Protein AF-A0A8S3YGT2-F1 (afdb_monomer_lite)

Sequence (304 aa):
MVIYVLPAIILPGLVLNLVSCLVFTSKELKNFSSSIYIFALLVSDTGVLIGLLFVWLEAIGYQVNHLNGVCQVWYVVCITVENYITICHPISFMVMCTKRRAVIVVTCILLLSLLLYIITPIATGVASPRSDKEVGKCWVRSEWMSVMHMMTYLDSLVTLLVPLIAVTGMLITIVLSIIHRSRWKKRLSSLPVLETAEMTPITDSKRTGAHASAQFRVAKMLFALSVSYVIMNSPSQVSRLYYLIRPRNPGDSEMTHSEGLIQLVLLYISYAHHASKFWIFVIVSKNFLKNLKQTVAELTKCRC

Radius of gyration: 24.02 Å; chains: 1; bounding box: 64×39×91 Å

Foldseek 3Di:
DLQPLLCVQLVLLLVLLVLLLVLCPDPVNVQDLLSLLVNLLSVLLNLQSVLSVCVNCVVVPNNQCLDWPNVLVSVLSNQLSLQLNLPSLQVSPVQPDHNVVSVVSSVVSSVVSSVVCVCRSVQWDFADDPDPPDRTHIDGHPVCVVVVLVVLLVSLVSSQVRLVCRLVVLVVVVVVVVVVVVVVVVVVVPDPDDDDDDDDDPPVVVVVVVVVVVVVLSSQLSNLLSVLCVVQPNVLSVLVSCVSPPDDDPPPDDQDPVSVVVNVVSVSSNSSSSSCSSVSCVVRPPSSVVSSVVVVVVVVVVVD

InterPro domains:
  IPR000276 G protein-coupled receptor, rhodopsin-like [PF00001] (18-270)
  IPR017452 GPCR, rhodopsin-like, 7TM [PS50262] (73-281)

pLDDT: mean 74.73, std 12.99, range [34.5, 94.81]

Organism: NCBI:txid100452

Secondary structure (DSSP, 8-state):
-HHHHHHHHHHHHHHHHHHHHHHHHSTTTTTSHHHHHHHHHHHHHHHHHHHHHHHHHHHTT--GGGSTTHHHHHHHHHHHHHHHHHHHHHHHHHSTT-HHHHHHHHHHHHHHHHHHTTTHHHHEEEEPPSSTTSPPEEEE-GGGHHHHHHHHHHHHHHHHHHHHHHHHHHHHHHHHHHHHHHHHHHHHTTS----------THHHHHHHHHHHHHHHHHHHHHHHHHHHHHHTHHHHHHHHHHHHS---TT--SS-HHHHHHHHHHHHHHHHHHH-HHHHHHHH-HHHHHHHHHHHHHHHHTT-

Structure (mmCIF, N/CA/C/O backbone):
data_AF-A0A8S3YGT2-F1
#
_entry.id   AF-A0A8S3YGT2-F1
#
loop_
_atom_site.group_PDB
_atom_site.id
_atom_site.type_symbol
_atom_site.label_atom_id
_atom_site.label_alt_id
_atom_site.label_comp_id
_atom_site.label_asym_id
_atom_site.label_entity_id
_atom_site.label_seq_id
_atom_site.pdbx_PDB_ins_code
_atom_site.Cartn_x
_atom_site.Cartn_y
_atom_site.Cartn_z
_atom_site.occupancy
_atom_site.B_iso_or_equiv
_atom_site.auth_seq_id
_atom_site.auth_comp_id
_atom_site.auth_asym_id
_atom_site.auth_atom_id
_atom_site.pdbx_PDB_model_num
ATOM 1 N N . MET A 1 1 ? 11.161 -16.907 -11.853 1.00 70.56 1 MET A N 1
ATOM 2 C CA . MET A 1 1 ? 10.455 -16.472 -10.622 1.00 70.56 1 MET A CA 1
ATOM 3 C C . MET A 1 1 ? 9.146 -15.751 -10.920 1.00 70.56 1 MET A C 1
ATOM 5 O O . MET A 1 1 ? 8.129 -16.205 -10.417 1.00 70.56 1 MET A O 1
ATOM 9 N N . VAL A 1 2 ? 9.144 -14.712 -11.767 1.00 80.19 2 VAL A N 1
ATOM 10 C CA . VAL A 1 2 ? 7.956 -13.880 -12.076 1.00 80.19 2 VAL A CA 1
ATOM 11 C C . VAL A 1 2 ? 6.725 -14.703 -12.478 1.00 80.19 2 VAL A C 1
ATOM 13 O O . VAL A 1 2 ? 5.658 -14.507 -11.917 1.00 80.19 2 VAL A O 1
ATOM 16 N N . ILE A 1 3 ? 6.880 -15.688 -13.367 1.00 84.81 3 ILE A N 1
ATOM 17 C CA . ILE A 1 3 ? 5.755 -16.483 -13.895 1.00 84.81 3 ILE A CA 1
ATOM 18 C C . ILE A 1 3 ? 5.008 -17.272 -12.804 1.00 84.81 3 ILE A C 1
ATOM 20 O O . ILE A 1 3 ? 3.793 -17.406 -12.895 1.00 84.81 3 ILE A O 1
ATOM 24 N N . TYR A 1 4 ? 5.703 -17.756 -11.767 1.00 88.31 4 TYR A N 1
ATOM 25 C CA . TYR A 1 4 ? 5.124 -18.640 -10.742 1.00 88.31 4 TYR A CA 1
ATOM 26 C C . TYR A 1 4 ? 4.847 -17.933 -9.411 1.00 88.31 4 TYR A C 1
ATOM 28 O O . TYR A 1 4 ? 3.804 -18.147 -8.800 1.00 88.31 4 TYR A O 1
ATOM 36 N N . VAL A 1 5 ? 5.765 -17.077 -8.956 1.00 88.81 5 VAL A N 1
ATOM 37 C CA . VAL A 1 5 ? 5.669 -16.412 -7.646 1.00 88.81 5 VAL A CA 1
ATOM 38 C C . VAL A 1 5 ? 4.668 -15.260 -7.687 1.00 88.81 5 VAL A C 1
ATOM 40 O O . VAL A 1 5 ? 3.880 -15.088 -6.763 1.00 88.81 5 VAL A O 1
ATOM 43 N N . LEU A 1 6 ? 4.667 -14.484 -8.772 1.00 88.50 6 LEU A N 1
ATOM 44 C CA . LEU A 1 6 ? 3.822 -13.302 -8.898 1.00 88.50 6 LEU A CA 1
ATOM 45 C C . LEU A 1 6 ? 2.309 -13.625 -8.883 1.00 88.50 6 LEU A C 1
ATOM 47 O O . LEU A 1 6 ? 1.605 -13.020 -8.075 1.00 88.50 6 LEU A O 1
ATOM 51 N N . PRO A 1 7 ? 1.773 -14.604 -9.646 1.00 91.75 7 PRO A N 1
ATOM 52 C CA . PRO A 1 7 ? 0.342 -14.918 -9.595 1.00 91.75 7 PRO A CA 1
ATOM 53 C C . PRO A 1 7 ? -0.066 -15.566 -8.267 1.00 91.75 7 PRO A C 1
ATOM 55 O O . PRO A 1 7 ? -1.186 -15.352 -7.805 1.00 91.75 7 PRO A O 1
ATOM 58 N N . ALA A 1 8 ? 0.844 -16.297 -7.613 1.00 92.81 8 ALA A N 1
ATOM 59 C CA . ALA A 1 8 ? 0.612 -16.851 -6.280 1.00 92.81 8 ALA A CA 1
ATOM 60 C C . ALA A 1 8 ? 0.432 -15.759 -5.208 1.00 92.81 8 ALA A C 1
ATOM 62 O O . ALA A 1 8 ? -0.234 -15.998 -4.206 1.00 92.81 8 ALA A O 1
ATOM 63 N N . ILE A 1 9 ? 0.982 -14.559 -5.424 1.00 93.06 9 ILE A N 1
ATOM 64 C CA . ILE A 1 9 ? 0.749 -13.382 -4.575 1.00 93.06 9 ILE A CA 1
ATOM 65 C C . ILE A 1 9 ? -0.514 -12.635 -5.028 1.00 93.06 9 ILE A C 1
ATOM 67 O O . ILE A 1 9 ? -1.370 -12.310 -4.203 1.00 93.06 9 ILE A O 1
ATOM 71 N N . ILE A 1 10 ? -0.650 -12.381 -6.335 1.00 93.19 10 ILE A N 1
ATOM 72 C CA . ILE A 1 10 ? -1.720 -11.544 -6.895 1.00 93.19 10 ILE A CA 1
ATOM 73 C C . ILE A 1 10 ? -3.097 -12.167 -6.693 1.00 93.19 10 ILE A C 1
ATOM 75 O O . ILE A 1 10 ? -3.991 -11.493 -6.187 1.00 93.19 10 ILE A O 1
ATOM 79 N N . LEU A 1 11 ? -3.293 -13.429 -7.089 1.00 93.12 11 LEU A N 1
ATOM 80 C CA . LEU A 1 11 ? -4.631 -14.025 -7.121 1.00 93.12 11 LEU A CA 1
ATOM 81 C C . LEU A 1 11 ? -5.245 -14.115 -5.715 1.00 93.12 11 LEU A C 1
ATOM 83 O O . LEU A 1 11 ? -6.359 -13.615 -5.532 1.00 93.12 11 LEU A O 1
ATOM 87 N N . PRO A 1 12 ? -4.544 -14.648 -4.689 1.00 94.81 12 PRO A N 1
ATOM 88 C CA . PRO A 1 12 ? -5.063 -14.613 -3.327 1.00 94.81 12 PRO A CA 1
ATOM 89 C C . PRO A 1 12 ? -5.178 -13.183 -2.801 1.00 94.81 12 PRO A C 1
ATOM 91 O O . PRO A 1 12 ? -6.167 -12.863 -2.149 1.00 94.81 12 PRO A O 1
ATOM 94 N N . GLY A 1 13 ? -4.211 -12.310 -3.106 1.00 93.62 13 GLY A N 1
ATOM 95 C CA . GLY A 1 13 ? -4.221 -10.917 -2.664 1.00 93.62 13 GLY A CA 1
ATOM 96 C C . GLY A 1 13 ? -5.466 -10.156 -3.124 1.00 93.62 13 GLY A C 1
ATOM 97 O O . GLY A 1 13 ? -6.134 -9.531 -2.303 1.00 93.62 13 GLY A O 1
ATOM 98 N N . LEU A 1 14 ? -5.829 -1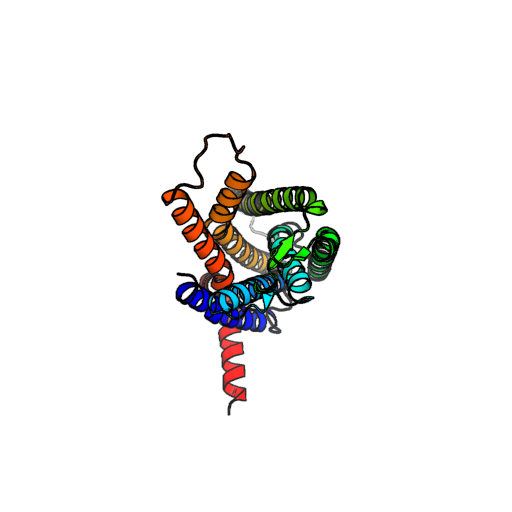0.259 -4.407 1.00 93.25 14 LEU A N 1
ATOM 99 C CA . LEU A 1 14 ? -7.021 -9.614 -4.965 1.00 93.25 14 LEU A CA 1
ATOM 100 C C . LEU A 1 14 ? -8.292 -10.126 -4.287 1.00 93.25 14 LEU A C 1
ATOM 102 O O . LEU A 1 14 ? -9.109 -9.331 -3.824 1.00 93.25 14 LEU A O 1
ATOM 106 N N . VAL A 1 15 ? -8.440 -11.448 -4.164 1.00 94.50 15 VAL A N 1
ATOM 107 C CA . VAL A 1 15 ? -9.613 -12.059 -3.523 1.00 94.50 15 VAL A CA 1
ATOM 108 C C . VAL A 1 15 ? -9.726 -11.626 -2.059 1.00 94.50 15 VAL A C 1
ATOM 110 O O . VAL A 1 15 ? -10.786 -11.184 -1.616 1.00 94.50 15 VAL A O 1
ATOM 113 N N . LEU A 1 16 ? -8.637 -11.710 -1.296 1.00 94.44 16 LEU A N 1
ATOM 114 C CA . LEU A 1 16 ? -8.630 -11.417 0.136 1.00 94.44 16 LEU A CA 1
ATOM 115 C C . LEU A 1 16 ? -8.788 -9.918 0.442 1.00 94.44 16 LEU A C 1
ATOM 117 O O . LEU A 1 16 ? -9.428 -9.558 1.439 1.00 94.44 16 LEU A O 1
ATOM 121 N N . ASN A 1 17 ? -8.266 -9.036 -0.415 1.00 92.50 17 ASN A N 1
ATOM 122 C CA . ASN A 1 17 ? -8.490 -7.595 -0.302 1.00 92.50 17 ASN A CA 1
ATOM 123 C C . ASN A 1 17 ? -9.940 -7.230 -0.641 1.00 92.50 17 ASN A C 1
ATOM 125 O O . ASN A 1 17 ? -10.551 -6.464 0.105 1.00 92.50 17 ASN A O 1
ATOM 129 N N . LEU A 1 18 ? -10.539 -7.841 -1.670 1.00 90.94 18 LEU A N 1
ATOM 130 C CA . LEU A 1 18 ? -11.962 -7.665 -1.983 1.00 90.94 18 LEU A CA 1
ATOM 131 C C . LEU A 1 18 ? -12.864 -8.128 -0.835 1.00 90.94 18 LEU A C 1
ATOM 133 O O . LEU A 1 18 ? -13.756 -7.389 -0.416 1.00 90.94 18 LEU A O 1
ATOM 137 N N . VAL A 1 19 ? -12.602 -9.308 -0.264 1.00 91.00 19 VAL A N 1
ATOM 138 C CA . VAL A 1 19 ? -13.335 -9.796 0.916 1.00 91.00 19 VAL A CA 1
ATOM 139 C C . VAL A 1 19 ? -13.194 -8.813 2.077 1.00 91.00 19 VAL A C 1
ATOM 141 O O . VAL A 1 19 ? -14.181 -8.475 2.728 1.00 91.00 19 VAL A O 1
ATOM 144 N N . SER A 1 20 ? -11.989 -8.290 2.311 1.00 91.62 20 SER A N 1
ATOM 145 C CA . SER A 1 20 ? -11.757 -7.288 3.352 1.00 91.62 20 SER A CA 1
ATOM 146 C C . SER A 1 20 ? -12.550 -5.999 3.093 1.00 91.62 20 SER A C 1
ATOM 148 O O . SER A 1 20 ? -13.185 -5.489 4.016 1.00 91.62 20 SER A O 1
ATOM 150 N N . CYS A 1 21 ? -12.595 -5.502 1.853 1.00 88.69 21 CYS A N 1
ATOM 151 C CA . CYS A 1 21 ? -13.418 -4.354 1.458 1.00 88.69 21 CYS A CA 1
ATOM 152 C C . CYS A 1 21 ? -14.907 -4.581 1.756 1.00 88.69 21 CYS A C 1
ATOM 154 O O . CYS A 1 21 ? -15.569 -3.701 2.313 1.00 88.69 21 CYS A O 1
ATOM 156 N N . LEU A 1 22 ? -15.436 -5.769 1.451 1.00 87.50 22 LEU A N 1
ATOM 157 C CA . LEU A 1 22 ? -16.824 -6.130 1.760 1.00 87.50 22 LEU A CA 1
ATOM 158 C C . LEU A 1 22 ? -17.086 -6.136 3.272 1.00 87.50 22 LEU A C 1
ATOM 160 O O . LEU A 1 22 ? -18.081 -5.586 3.742 1.00 87.50 22 LEU A O 1
ATOM 164 N N . VAL A 1 23 ? -16.154 -6.671 4.062 1.00 88.12 23 VAL A N 1
ATOM 165 C CA . VAL A 1 23 ? -16.275 -6.679 5.526 1.00 88.12 23 VAL A CA 1
ATOM 166 C C . VAL A 1 23 ? -16.252 -5.257 6.100 1.00 88.12 23 VAL A C 1
ATOM 168 O O . VAL A 1 23 ? -17.074 -4.933 6.954 1.00 88.12 23 VAL A O 1
ATOM 171 N N . PHE A 1 24 ? -15.369 -4.371 5.628 1.00 83.25 24 PHE A N 1
ATOM 172 C CA . PHE A 1 24 ? -15.304 -2.984 6.121 1.00 83.25 24 PHE A CA 1
ATOM 173 C C . PHE A 1 24 ? -16.447 -2.087 5.630 1.00 83.25 24 PHE A C 1
ATOM 175 O O . PHE A 1 24 ? -16.707 -1.046 6.241 1.00 83.25 24 PHE A O 1
ATOM 182 N N . THR A 1 25 ? -17.159 -2.487 4.575 1.00 79.88 25 THR A N 1
ATOM 183 C CA . THR A 1 25 ? -18.371 -1.795 4.107 1.00 79.88 25 THR A CA 1
ATOM 184 C C . THR A 1 25 ? -19.643 -2.231 4.843 1.00 79.88 25 THR A C 1
ATOM 186 O O . THR A 1 25 ? -20.682 -1.584 4.674 1.00 79.88 25 THR A O 1
ATOM 189 N N . SER A 1 26 ? -19.567 -3.242 5.722 1.00 78.25 26 SER A N 1
ATOM 190 C CA . SER A 1 26 ? -20.691 -3.695 6.550 1.00 78.25 26 SER A CA 1
ATOM 191 C C . SER A 1 26 ? -21.258 -2.576 7.439 1.00 78.25 26 SER A C 1
ATOM 193 O O . SER A 1 26 ? -20.549 -1.661 7.875 1.00 78.25 26 SER A O 1
ATOM 195 N N . LYS A 1 27 ? -22.563 -2.650 7.748 1.00 67.00 27 LYS A N 1
ATOM 196 C CA . LYS A 1 27 ? -23.274 -1.632 8.547 1.00 67.00 27 LYS A CA 1
ATOM 197 C C . LYS A 1 27 ? -22.653 -1.421 9.937 1.00 67.00 27 LYS A C 1
ATOM 199 O O . LYS A 1 27 ? -22.660 -0.292 10.426 1.00 67.00 27 LYS A O 1
ATOM 204 N N . GLU A 1 28 ? -22.088 -2.466 10.551 1.00 68.62 28 GLU A N 1
ATOM 205 C CA . GLU A 1 28 ? -21.443 -2.365 11.869 1.00 68.62 28 GLU A CA 1
ATOM 206 C C . GLU A 1 28 ? -20.107 -1.605 11.810 1.00 68.62 28 GLU A C 1
ATOM 208 O O . GLU A 1 28 ? -19.790 -0.848 12.728 1.00 68.62 28 GLU A O 1
ATOM 213 N N . LEU A 1 29 ? -19.318 -1.776 10.740 1.00 68.25 29 LEU A N 1
ATOM 214 C CA . LEU A 1 29 ? -17.965 -1.215 10.644 1.00 68.25 29 LEU A CA 1
ATOM 215 C C . LEU A 1 29 ? -17.910 0.131 9.908 1.00 68.25 29 LEU A C 1
ATOM 217 O O . LEU A 1 29 ? -17.068 0.968 10.244 1.00 68.25 29 LEU A O 1
ATOM 221 N N . LYS A 1 30 ? -18.842 0.412 8.989 1.00 68.94 30 LYS A N 1
ATOM 222 C CA . LYS A 1 30 ? -18.889 1.648 8.177 1.00 68.94 30 LYS A CA 1
ATOM 223 C C . LYS A 1 30 ? -19.091 2.938 8.991 1.00 68.94 30 LYS A C 1
ATOM 225 O O . LYS A 1 30 ? -18.883 4.049 8.488 1.00 68.94 30 LYS A O 1
ATOM 230 N N . ASN A 1 31 ? -19.525 2.829 10.244 1.00 64.19 31 ASN A N 1
ATOM 231 C CA . ASN A 1 31 ? -19.752 3.985 11.115 1.00 64.19 31 ASN A CA 1
ATOM 232 C C . ASN A 1 31 ? -18.484 4.488 11.815 1.00 64.19 31 ASN A C 1
ATOM 234 O O . ASN A 1 31 ? -18.464 5.630 12.274 1.00 64.19 31 ASN A O 1
ATOM 238 N N . PHE A 1 32 ? -17.408 3.701 11.828 1.00 69.94 32 PHE A N 1
ATOM 239 C CA . PHE A 1 32 ? -16.130 4.130 12.386 1.00 69.94 32 PHE A CA 1
ATOM 240 C C . PHE A 1 32 ? -15.327 4.940 11.363 1.00 69.94 32 PHE A C 1
ATOM 242 O O . PHE A 1 32 ? -15.201 4.556 10.202 1.00 69.94 32 PHE A O 1
ATOM 249 N N . SER A 1 33 ? -14.746 6.061 11.803 1.00 68.00 33 SER A N 1
ATOM 250 C CA . SER A 1 33 ? -13.864 6.896 10.973 1.00 68.00 33 SER A CA 1
ATOM 251 C C . SER A 1 33 ? -12.631 6.136 10.473 1.00 68.00 33 SER A C 1
ATOM 253 O O . SER A 1 33 ? -12.175 6.385 9.363 1.00 68.00 33 SER A O 1
ATOM 255 N N . SER A 1 34 ? -12.122 5.178 11.253 1.00 71.50 34 SER A N 1
ATOM 256 C CA . SER A 1 34 ? -10.976 4.333 10.899 1.00 71.50 34 SER A CA 1
ATOM 257 C C . SER A 1 34 ? -11.246 3.403 9.719 1.00 71.50 34 SER A C 1
ATOM 259 O O . SER A 1 34 ? -10.365 3.201 8.887 1.00 71.50 34 SER A O 1
ATOM 261 N N . S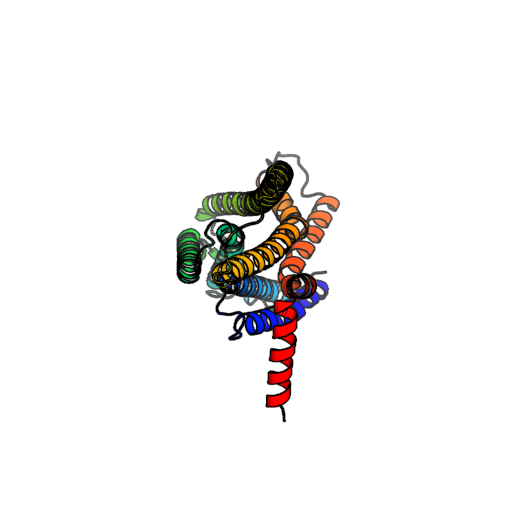ER A 1 35 ? -12.468 2.874 9.610 1.00 78.31 35 SER A N 1
ATOM 262 C CA . SER A 1 35 ? -12.861 1.966 8.529 1.00 78.31 35 SER A CA 1
ATOM 263 C C . SER A 1 35 ? -12.762 2.623 7.155 1.00 78.31 35 SER A C 1
ATOM 265 O O . SER A 1 35 ? -12.481 1.930 6.189 1.00 78.31 35 SER A O 1
ATOM 267 N N . ILE A 1 36 ? -12.935 3.947 7.059 1.00 77.81 36 ILE A N 1
ATOM 268 C CA . ILE A 1 36 ? -12.796 4.691 5.795 1.00 77.81 36 ILE A CA 1
ATOM 269 C C . ILE A 1 36 ? -11.345 4.667 5.307 1.00 77.81 36 ILE A C 1
ATOM 271 O O . ILE A 1 36 ? -11.100 4.382 4.139 1.00 77.81 36 ILE A O 1
ATOM 275 N N . TYR A 1 37 ? -10.385 4.909 6.202 1.00 75.50 37 TYR A N 1
ATOM 276 C CA . TYR A 1 37 ? -8.963 4.859 5.858 1.00 75.50 37 TYR A CA 1
ATOM 277 C C . TYR A 1 37 ? -8.523 3.448 5.481 1.00 75.50 37 TYR A C 1
ATOM 279 O O . TYR A 1 37 ? -7.835 3.270 4.485 1.00 75.50 37 TYR A O 1
ATOM 287 N N . ILE A 1 38 ? -8.952 2.446 6.252 1.00 81.25 38 ILE A N 1
ATOM 288 C CA . ILE A 1 38 ? -8.626 1.039 5.987 1.00 81.25 38 ILE A CA 1
ATOM 289 C C . ILE A 1 38 ? -9.246 0.571 4.669 1.00 81.25 38 ILE A C 1
ATOM 291 O O . ILE A 1 38 ? -8.591 -0.120 3.898 1.00 81.25 38 ILE A O 1
ATOM 295 N N . PHE A 1 39 ? -10.489 0.964 4.389 1.00 83.62 39 PHE A N 1
ATOM 296 C CA . PHE A 1 39 ? -11.142 0.671 3.117 1.00 83.62 39 PHE A CA 1
ATOM 297 C C . PHE A 1 39 ? -10.360 1.268 1.952 1.00 83.62 39 PHE A C 1
ATOM 299 O O . PHE A 1 39 ? -10.052 0.578 0.988 1.00 83.62 39 PHE A O 1
ATOM 306 N N . ALA A 1 40 ? -9.990 2.539 2.054 1.00 80.00 40 ALA A N 1
ATOM 307 C CA . ALA A 1 40 ? -9.262 3.188 0.986 1.00 80.00 40 ALA A CA 1
ATOM 308 C C . ALA A 1 40 ? -7.825 2.648 0.842 1.00 80.00 40 ALA A C 1
ATOM 310 O O . ALA A 1 40 ? -7.337 2.535 -0.276 1.00 80.00 40 ALA A O 1
ATOM 311 N N . LEU A 1 41 ? -7.184 2.215 1.936 1.00 81.31 41 LEU A N 1
ATOM 312 C CA . LEU A 1 41 ? -5.932 1.452 1.895 1.00 81.31 41 LEU A CA 1
ATOM 313 C C . LEU A 1 41 ? -6.095 0.147 1.101 1.00 81.31 41 LEU A C 1
ATOM 315 O O . LEU A 1 41 ? -5.296 -0.122 0.214 1.00 81.31 41 LEU A O 1
ATOM 319 N N . LEU A 1 42 ? -7.152 -0.627 1.368 1.00 88.19 42 LEU A N 1
ATOM 320 C CA . LEU A 1 42 ? -7.440 -1.878 0.656 1.00 88.19 42 LEU A CA 1
ATOM 321 C C . LEU A 1 42 ? -7.745 -1.667 -0.832 1.00 88.19 42 LEU A C 1
ATOM 323 O O . LEU A 1 42 ? -7.332 -2.473 -1.664 1.00 88.19 42 LEU A O 1
ATOM 327 N N . VAL A 1 43 ? -8.461 -0.593 -1.177 1.00 85.56 43 VAL A N 1
ATOM 328 C CA . VAL A 1 43 ? -8.697 -0.200 -2.576 1.00 85.56 43 VAL A CA 1
ATOM 329 C C . VAL A 1 43 ? -7.370 0.113 -3.264 1.00 85.56 43 VAL A C 1
ATOM 331 O O . VAL A 1 43 ? -7.131 -0.359 -4.372 1.00 85.56 43 VAL A O 1
ATOM 334 N N . SER A 1 44 ? -6.485 0.836 -2.582 1.00 83.75 44 SER A N 1
ATOM 335 C CA . SER A 1 44 ? -5.146 1.125 -3.085 1.00 83.75 44 SER A CA 1
ATOM 336 C C . SER A 1 44 ? -4.319 -0.148 -3.283 1.00 83.75 44 SER A C 1
ATOM 338 O O . SER A 1 44 ? -3.820 -0.390 -4.375 1.00 83.75 44 SER A O 1
ATOM 340 N N . ASP A 1 45 ? -4.241 -1.028 -2.283 1.00 87.50 45 ASP A N 1
ATOM 341 C CA . ASP A 1 45 ? -3.511 -2.299 -2.402 1.00 87.50 45 ASP A CA 1
ATOM 342 C C . ASP A 1 45 ? -4.066 -3.172 -3.541 1.00 87.50 45 ASP A C 1
ATOM 344 O O . ASP A 1 45 ? -3.313 -3.831 -4.254 1.00 87.50 45 ASP A O 1
ATOM 348 N N . THR A 1 46 ? -5.384 -3.136 -3.768 1.00 88.25 46 THR A N 1
ATOM 349 C CA . THR A 1 46 ? -6.018 -3.791 -4.923 1.00 88.25 46 THR A CA 1
ATOM 350 C C . THR A 1 46 ? -5.525 -3.186 -6.240 1.00 88.25 46 THR A C 1
ATOM 352 O O . THR A 1 46 ? -5.193 -3.931 -7.156 1.00 88.25 46 THR A O 1
ATOM 355 N N . GLY A 1 47 ? -5.412 -1.858 -6.327 1.00 85.44 47 GLY A N 1
ATOM 356 C CA . GLY A 1 47 ? -4.825 -1.167 -7.476 1.00 85.44 47 GLY A CA 1
ATOM 357 C C . GLY A 1 47 ? -3.383 -1.600 -7.764 1.00 85.44 47 GLY A C 1
ATOM 358 O O . GLY A 1 47 ? -3.068 -1.906 -8.913 1.00 85.44 47 GLY A O 1
ATOM 359 N N . VAL A 1 48 ? -2.538 -1.725 -6.731 1.00 85.75 48 VAL A N 1
ATOM 360 C CA . VAL A 1 48 ? -1.156 -2.227 -6.877 1.00 85.75 48 VAL A CA 1
ATOM 361 C C . VAL A 1 48 ? -1.153 -3.652 -7.423 1.00 85.75 48 VAL A C 1
ATOM 363 O O . VAL A 1 48 ? -0.446 -3.945 -8.384 1.00 85.75 48 VAL A O 1
ATOM 366 N N . LEU A 1 49 ? -1.964 -4.545 -6.851 1.00 89.31 49 LEU A N 1
ATOM 367 C CA . LEU A 1 49 ? -2.041 -5.940 -7.293 1.00 89.31 49 LEU A CA 1
ATOM 368 C C . LEU A 1 49 ? -2.551 -6.070 -8.737 1.00 89.31 49 LEU A C 1
ATOM 370 O O . LEU A 1 49 ? -2.098 -6.960 -9.454 1.00 89.31 49 LEU A O 1
ATOM 374 N N . ILE A 1 50 ? -3.444 -5.180 -9.183 1.00 88.56 50 ILE A N 1
ATOM 375 C CA . ILE A 1 50 ? -3.858 -5.104 -10.592 1.00 88.56 50 ILE A CA 1
ATOM 376 C C . ILE A 1 50 ? -2.707 -4.586 -11.472 1.00 88.56 50 ILE A C 1
ATOM 378 O O . ILE A 1 50 ? -2.467 -5.140 -12.541 1.00 88.56 50 ILE A O 1
ATOM 382 N N . GLY A 1 51 ? -1.940 -3.590 -11.021 1.00 84.44 51 GLY A N 1
ATOM 383 C CA . GLY A 1 51 ? -0.717 -3.163 -11.710 1.00 84.44 51 GLY A CA 1
ATOM 384 C C . GLY A 1 51 ? 0.272 -4.322 -11.897 1.00 84.44 51 GLY A C 1
ATOM 385 O O . GLY A 1 51 ? 0.758 -4.571 -13.001 1.00 84.44 51 GLY A O 1
ATOM 386 N N . LEU A 1 52 ? 0.494 -5.108 -10.839 1.00 87.12 52 LEU A N 1
ATOM 387 C CA . LEU A 1 52 ? 1.328 -6.313 -10.882 1.00 87.12 52 LEU A CA 1
ATOM 388 C C . LEU A 1 52 ? 0.741 -7.413 -11.775 1.00 87.12 52 LEU A C 1
ATOM 390 O O . LEU A 1 52 ? 1.501 -8.172 -12.378 1.00 87.12 52 LEU A O 1
ATOM 394 N N . LEU A 1 53 ? -0.587 -7.494 -11.903 1.00 88.31 53 LEU A N 1
ATOM 395 C CA . LEU A 1 53 ? -1.237 -8.408 -12.841 1.00 88.31 53 LEU A CA 1
ATOM 396 C C . LEU A 1 53 ? -0.830 -8.095 -14.278 1.00 88.31 53 LEU A C 1
ATOM 398 O O . LEU A 1 53 ? -0.542 -9.027 -15.024 1.00 88.31 53 LEU A O 1
ATOM 402 N N . PHE A 1 54 ? -0.725 -6.823 -14.664 1.00 85.12 54 PHE A N 1
ATOM 403 C CA . PHE A 1 54 ? -0.245 -6.510 -16.007 1.00 85.12 54 PHE A CA 1
ATOM 404 C C . PHE A 1 54 ? 1.234 -6.818 -16.206 1.00 85.12 54 PHE A C 1
ATOM 406 O O . PHE A 1 54 ? 1.602 -7.308 -17.269 1.00 85.12 54 PHE A O 1
ATOM 413 N N . VAL A 1 55 ? 2.072 -6.596 -15.190 1.00 85.44 55 VAL A N 1
ATOM 414 C CA . VAL A 1 55 ? 3.484 -7.021 -15.229 1.00 85.44 55 VAL A CA 1
ATOM 415 C C . VAL A 1 55 ? 3.584 -8.536 -15.438 1.00 85.44 55 VAL A C 1
ATOM 417 O O . VAL A 1 55 ? 4.409 -9.016 -16.214 1.00 85.44 55 VAL A O 1
ATOM 420 N N . TRP A 1 56 ? 2.717 -9.309 -14.784 1.00 88.38 56 TRP A N 1
ATOM 421 C CA . TRP A 1 56 ? 2.649 -10.755 -14.980 1.00 88.38 56 TRP A CA 1
ATOM 422 C C . TRP A 1 56 ? 2.139 -11.146 -16.375 1.00 88.38 56 TRP A C 1
ATOM 424 O O . TRP A 1 56 ? 2.703 -12.047 -16.994 1.00 88.38 56 TRP A O 1
ATOM 434 N N . LEU A 1 57 ? 1.112 -10.462 -16.891 1.00 85.25 57 LEU A N 1
ATOM 435 C CA . LEU A 1 57 ? 0.590 -10.682 -18.245 1.00 85.25 57 LEU A CA 1
ATOM 436 C C . LEU A 1 57 ? 1.670 -10.437 -19.304 1.00 85.25 57 LEU A C 1
ATOM 438 O O . LEU A 1 57 ? 1.835 -11.255 -20.209 1.00 85.25 57 LEU A O 1
ATOM 442 N N . GLU A 1 58 ? 2.458 -9.375 -19.142 1.00 83.44 58 GLU A N 1
ATOM 443 C CA . GLU A 1 58 ? 3.603 -9.074 -19.999 1.00 83.44 58 GLU A CA 1
ATOM 444 C C . GLU A 1 58 ? 4.657 -10.187 -19.943 1.00 83.44 58 GLU A C 1
ATOM 446 O O . GLU A 1 58 ? 5.129 -10.639 -20.985 1.00 83.44 58 GLU A O 1
ATOM 451 N N . ALA A 1 59 ? 4.952 -10.714 -18.748 1.00 83.44 59 ALA A N 1
ATOM 452 C CA . ALA A 1 59 ? 5.886 -11.827 -18.568 1.00 83.44 59 ALA A CA 1
ATOM 453 C C . ALA A 1 59 ? 5.428 -13.145 -19.229 1.00 83.44 59 ALA A C 1
ATOM 455 O O . ALA A 1 59 ? 6.261 -14.014 -19.485 1.00 83.44 59 ALA A O 1
ATOM 456 N N . ILE A 1 60 ? 4.129 -13.302 -19.508 1.00 85.19 60 ILE A N 1
ATOM 457 C CA . ILE A 1 60 ? 3.546 -14.451 -20.229 1.00 85.19 60 ILE A CA 1
ATOM 458 C C . ILE A 1 60 ? 3.418 -14.177 -21.740 1.00 85.19 60 ILE A C 1
ATOM 460 O O . ILE A 1 60 ? 3.096 -15.078 -22.511 1.00 85.19 60 ILE A O 1
ATOM 464 N N . GLY A 1 61 ? 3.736 -12.960 -22.188 1.00 78.69 61 GLY A N 1
ATOM 465 C CA . GLY A 1 61 ? 3.729 -12.563 -23.599 1.00 78.69 61 GLY A CA 1
ATOM 466 C C . GLY A 1 61 ? 2.543 -11.687 -24.011 1.00 78.69 61 GLY A C 1
ATOM 467 O O . GLY A 1 61 ? 2.446 -11.314 -25.178 1.00 78.69 61 GLY A O 1
ATOM 468 N N . TYR A 1 62 ? 1.660 -11.308 -23.082 1.00 80.25 62 TYR A N 1
ATOM 469 C CA . TYR A 1 62 ? 0.555 -10.381 -23.341 1.00 80.25 62 TYR A CA 1
ATOM 470 C C . TYR A 1 62 ? 0.972 -8.940 -23.024 1.00 80.25 62 TYR A C 1
ATOM 472 O O . TYR A 1 62 ? 0.890 -8.480 -21.887 1.00 80.25 62 TYR A O 1
ATOM 480 N N . GLN A 1 63 ? 1.381 -8.189 -24.045 1.00 75.56 63 GLN A N 1
ATOM 481 C CA . GLN A 1 63 ? 1.893 -6.816 -23.918 1.00 75.56 63 GLN A CA 1
ATOM 482 C C . GLN A 1 63 ? 0.782 -5.753 -23.817 1.00 75.56 63 GLN A C 1
ATOM 484 O O . GLN A 1 63 ? 0.808 -4.720 -24.485 1.00 75.56 63 GLN A O 1
ATOM 489 N N . VAL A 1 64 ? -0.209 -5.990 -22.953 1.00 72.75 64 VAL A N 1
ATOM 490 C CA . VAL A 1 64 ? -1.346 -5.074 -22.732 1.00 72.75 64 VAL A CA 1
ATOM 491 C C . VAL A 1 64 ? -0.866 -3.706 -22.217 1.00 72.75 64 VAL A C 1
ATOM 493 O O . VAL A 1 64 ? -1.416 -2.675 -22.595 1.00 72.75 64 VAL A O 1
ATOM 496 N N . ASN A 1 65 ? 0.227 -3.686 -21.443 1.00 67.81 65 ASN A N 1
ATOM 497 C CA . ASN A 1 65 ? 0.896 -2.478 -20.934 1.00 67.81 65 ASN A CA 1
ATOM 498 C C . ASN A 1 65 ? 1.445 -1.543 -22.012 1.00 67.81 65 ASN A C 1
ATOM 500 O O . ASN A 1 65 ? 1.740 -0.384 -21.730 1.00 67.81 65 ASN A O 1
ATOM 504 N N . HIS A 1 66 ? 1.645 -2.040 -23.228 1.00 69.44 66 HIS A N 1
ATOM 505 C CA . HIS A 1 66 ? 2.266 -1.290 -24.314 1.00 69.44 66 HIS A CA 1
ATOM 506 C C . HIS A 1 66 ? 1.250 -0.748 -25.323 1.00 69.44 66 HIS A C 1
ATOM 508 O O . HIS A 1 66 ? 1.617 -0.050 -26.266 1.00 69.44 66 HIS A O 1
ATOM 514 N N . LEU A 1 67 ? -0.041 -1.012 -25.102 1.00 72.44 67 LEU A N 1
ATOM 515 C CA . LEU A 1 67 ? -1.109 -0.403 -25.879 1.00 72.44 67 LEU A CA 1
ATOM 516 C C . LEU A 1 67 ? -1.180 1.101 -25.586 1.00 72.44 67 LEU A C 1
ATOM 518 O O . LEU A 1 67 ? -1.138 1.543 -24.431 1.00 72.44 67 LEU A O 1
ATOM 522 N N . ASN A 1 68 ? -1.309 1.892 -26.652 1.00 63.66 68 ASN A N 1
ATOM 523 C CA . ASN A 1 68 ? -1.451 3.339 -26.545 1.00 63.66 68 ASN A CA 1
ATOM 524 C C . ASN A 1 68 ? -2.699 3.687 -25.709 1.00 63.66 68 ASN A C 1
ATOM 526 O O . ASN A 1 68 ? -3.745 3.054 -25.847 1.00 63.66 68 ASN A O 1
ATOM 530 N N . GLY A 1 69 ? -2.577 4.650 -24.795 1.00 63.78 69 GLY A N 1
ATOM 531 C CA . GLY A 1 69 ? -3.609 4.987 -23.804 1.00 63.78 69 GLY A CA 1
ATOM 532 C C . GLY A 1 69 ? -3.636 4.075 -22.568 1.00 63.78 69 GLY A C 1
ATOM 533 O O . GLY A 1 69 ? -3.721 4.585 -21.453 1.00 63.78 69 GLY A O 1
ATOM 534 N N . VAL A 1 70 ? -3.473 2.754 -22.718 1.00 69.12 70 VAL A N 1
ATOM 535 C CA . VAL A 1 70 ? -3.432 1.814 -21.577 1.00 69.12 70 VAL A CA 1
ATOM 536 C C . VAL A 1 70 ? -2.218 2.097 -20.695 1.00 69.12 70 VAL A C 1
ATOM 538 O O . VAL A 1 70 ? -2.366 2.197 -19.479 1.00 69.12 70 VAL A O 1
ATOM 541 N N . CYS A 1 71 ? -1.044 2.333 -21.292 1.00 70.69 71 CYS A N 1
ATOM 542 C CA . CYS A 1 71 ? 0.141 2.675 -20.508 1.00 70.69 71 CYS A CA 1
ATOM 543 C C . CYS A 1 71 ? -0.036 3.965 -19.692 1.00 70.69 71 CYS A C 1
ATOM 545 O O . CYS A 1 71 ? 0.250 3.995 -18.499 1.00 70.69 71 CYS A O 1
ATOM 547 N N . GLN A 1 72 ? -0.522 5.032 -20.328 1.00 70.62 72 GLN A N 1
ATOM 548 C CA . GLN A 1 72 ? -0.642 6.349 -19.695 1.00 70.62 72 GLN A CA 1
ATOM 549 C C . GLN A 1 72 ? -1.636 6.315 -18.533 1.00 70.62 72 GLN A C 1
ATOM 551 O O . GLN A 1 72 ? -1.367 6.870 -17.469 1.00 70.62 72 GLN A O 1
ATOM 556 N N . VAL A 1 73 ? -2.762 5.618 -18.714 1.00 70.19 73 VAL A N 1
ATOM 557 C CA . VAL A 1 73 ? -3.783 5.461 -17.675 1.00 70.19 73 VAL A CA 1
ATOM 558 C C . VAL A 1 73 ? -3.255 4.615 -16.521 1.00 70.19 73 VAL A C 1
ATOM 560 O O . VAL A 1 73 ? -3.351 5.039 -15.371 1.00 70.19 73 VAL A O 1
ATOM 563 N N . TRP A 1 74 ? -2.655 3.455 -16.793 1.00 70.25 74 TRP A N 1
ATOM 564 C CA . TRP A 1 74 ? -2.176 2.576 -15.724 1.00 70.25 74 TRP A CA 1
ATOM 565 C C . TRP A 1 74 ? -0.994 3.142 -14.963 1.00 70.25 74 TRP A C 1
ATOM 567 O O . TRP A 1 74 ? -0.927 2.969 -13.752 1.00 70.25 74 TRP A O 1
ATOM 577 N N . TYR A 1 75 ? -0.109 3.878 -15.623 1.00 66.56 75 TYR A N 1
ATOM 578 C CA . TYR A 1 75 ? 1.002 4.529 -14.946 1.00 66.56 75 TYR A CA 1
ATOM 579 C C . TYR A 1 75 ? 0.499 5.607 -13.964 1.00 66.56 75 TYR A C 1
ATOM 581 O O . TYR A 1 75 ? 0.989 5.698 -12.839 1.00 66.56 75 TYR A O 1
ATOM 589 N N . VAL A 1 76 ? -0.552 6.355 -14.330 1.00 65.94 76 VAL A N 1
ATOM 590 C CA . VAL A 1 76 ? -1.244 7.282 -13.414 1.00 65.94 76 VAL A CA 1
ATOM 591 C C . VAL A 1 76 ? -1.938 6.533 -12.281 1.00 65.94 76 VAL A C 1
ATOM 593 O O . VAL A 1 76 ? -1.826 6.942 -11.127 1.00 65.94 76 VAL A O 1
ATOM 596 N N . VAL A 1 77 ? -2.628 5.430 -12.573 1.00 68.62 77 VAL A N 1
ATOM 597 C CA . VAL A 1 77 ? -3.290 4.612 -11.546 1.00 68.62 77 VAL A CA 1
ATOM 598 C C . VAL A 1 77 ? -2.270 4.067 -10.549 1.00 68.62 77 VAL A C 1
ATOM 600 O O . VAL A 1 77 ? -2.460 4.248 -9.353 1.00 68.62 77 VAL A O 1
ATOM 603 N N . CYS A 1 78 ? -1.163 3.482 -11.006 1.00 66.69 78 CYS A N 1
ATOM 604 C CA . CYS A 1 78 ? -0.113 2.953 -10.136 1.00 66.69 78 CYS A CA 1
ATOM 605 C C . CYS A 1 78 ? 0.469 4.043 -9.230 1.00 66.69 78 CYS A C 1
ATOM 607 O O . CYS A 1 78 ? 0.520 3.869 -8.017 1.00 66.69 78 CYS A O 1
ATOM 609 N N . ILE A 1 79 ? 0.816 5.203 -9.790 1.00 65.44 79 ILE A N 1
ATOM 610 C CA . ILE A 1 79 ? 1.412 6.296 -9.016 1.00 65.44 79 ILE A CA 1
ATOM 611 C C . ILE A 1 79 ? 0.425 6.935 -8.042 1.00 65.44 79 ILE A C 1
ATOM 613 O O . ILE A 1 79 ? 0.786 7.238 -6.905 1.00 65.44 79 ILE A O 1
ATOM 617 N N . THR A 1 80 ? -0.823 7.148 -8.456 1.00 68.69 80 THR A N 1
ATOM 618 C CA . THR A 1 80 ? -1.855 7.711 -7.574 1.00 68.69 80 THR A CA 1
ATOM 619 C C . THR A 1 80 ? -2.159 6.765 -6.422 1.00 68.69 80 THR A C 1
ATOM 621 O O . THR A 1 80 ? -2.296 7.217 -5.289 1.00 68.69 80 THR A O 1
ATOM 624 N N . VAL A 1 81 ? -2.181 5.459 -6.686 1.00 64.25 81 VAL A N 1
ATOM 625 C CA . VAL A 1 81 ? -2.341 4.400 -5.690 1.00 64.25 81 VAL A CA 1
ATOM 626 C C . VAL A 1 81 ? -1.153 4.336 -4.725 1.00 64.25 81 VAL A C 1
ATOM 628 O O . VAL A 1 81 ? -1.367 4.296 -3.513 1.00 64.25 81 VAL A O 1
ATOM 631 N N . GLU A 1 82 ? 0.085 4.353 -5.221 1.00 60.97 82 GLU A N 1
ATOM 632 C CA . GLU A 1 82 ? 1.299 4.328 -4.391 1.00 60.97 82 GLU A CA 1
ATOM 633 C C . GLU A 1 82 ? 1.361 5.550 -3.463 1.00 60.97 82 GLU A C 1
ATOM 635 O O . GLU A 1 82 ? 1.520 5.419 -2.247 1.00 60.97 82 GLU A O 1
ATOM 640 N N . ASN A 1 83 ? 1.108 6.741 -4.008 1.00 62.91 83 ASN A N 1
ATOM 641 C CA . ASN A 1 83 ? 1.130 7.985 -3.243 1.00 62.91 83 ASN A CA 1
ATOM 642 C C . ASN A 1 83 ? -0.047 8.115 -2.280 1.00 62.91 83 ASN A C 1
ATOM 644 O O . ASN A 1 83 ? 0.106 8.644 -1.177 1.00 62.91 83 ASN A O 1
ATOM 648 N N . TYR A 1 84 ? -1.216 7.597 -2.656 1.00 64.69 84 TYR A N 1
ATOM 649 C CA . TYR A 1 84 ? -2.353 7.511 -1.755 1.00 64.69 84 TYR A CA 1
ATOM 650 C C . TYR A 1 84 ? -2.020 6.643 -0.535 1.00 64.69 84 TYR A C 1
ATOM 652 O O . TYR A 1 84 ? -2.305 7.052 0.593 1.00 64.69 84 TYR A O 1
ATOM 660 N N . ILE A 1 85 ? -1.378 5.482 -0.734 1.00 59.38 85 ILE A N 1
ATOM 661 C CA . ILE A 1 85 ? -0.932 4.601 0.359 1.00 59.38 85 ILE A CA 1
ATOM 662 C C . ILE A 1 85 ? 0.032 5.360 1.252 1.00 59.38 85 ILE A C 1
ATOM 664 O O . ILE A 1 85 ? -0.213 5.470 2.451 1.00 59.38 85 ILE A O 1
ATOM 668 N N . THR A 1 86 ? 1.085 5.928 0.673 1.00 60.81 86 THR A N 1
ATOM 669 C CA . THR A 1 86 ? 2.105 6.648 1.425 1.00 60.81 86 THR A CA 1
ATOM 670 C C . THR A 1 86 ? 1.505 7.787 2.244 1.00 60.81 86 THR A C 1
ATOM 672 O O . THR A 1 86 ? 1.789 7.895 3.431 1.00 60.81 86 THR A O 1
ATOM 675 N N . ILE A 1 87 ? 0.623 8.607 1.676 1.00 60.56 87 ILE A N 1
ATOM 676 C CA . ILE A 1 87 ? 0.140 9.827 2.334 1.00 60.56 87 ILE A CA 1
ATOM 677 C C . ILE A 1 87 ? -1.033 9.547 3.295 1.00 60.56 87 ILE A C 1
ATOM 679 O O . ILE A 1 87 ? -1.106 10.141 4.375 1.00 60.56 87 ILE A O 1
ATOM 683 N N . CYS A 1 88 ? -1.943 8.621 2.974 1.00 60.00 88 CYS A N 1
ATOM 684 C CA . CYS A 1 88 ? -3.119 8.352 3.815 1.00 60.00 88 CYS A CA 1
ATOM 685 C C . CYS A 1 88 ? -2.837 7.452 5.022 1.00 60.00 88 CYS A C 1
ATOM 687 O O . CYS A 1 88 ? -3.526 7.574 6.042 1.00 60.00 88 CYS A O 1
ATOM 689 N N . HIS A 1 89 ? -1.839 6.567 4.945 1.00 57.50 89 HIS A N 1
ATOM 690 C CA . HIS A 1 89 ? -1.487 5.665 6.044 1.00 57.50 89 HIS A CA 1
ATOM 691 C C . HIS A 1 89 ? -1.168 6.404 7.369 1.00 57.50 89 HIS A C 1
ATOM 693 O O . HIS A 1 89 ? -1.706 6.002 8.409 1.00 57.50 89 HIS A O 1
ATOM 699 N N . PRO A 1 90 ? -0.394 7.513 7.387 1.00 50.00 90 PRO A N 1
ATOM 700 C CA . PRO A 1 90 ? -0.126 8.286 8.606 1.00 50.00 90 PRO A CA 1
ATOM 701 C C . PRO A 1 90 ? -1.203 9.321 8.971 1.00 50.00 90 PRO A C 1
ATOM 703 O O . PRO A 1 90 ? -1.469 9.553 10.143 1.00 50.00 90 PRO A O 1
ATOM 706 N N . ILE A 1 91 ? -1.862 9.989 8.021 1.00 52.69 91 ILE A N 1
ATOM 707 C CA . ILE A 1 91 ? -2.741 11.118 8.384 1.00 52.69 91 ILE A CA 1
ATOM 708 C C . ILE A 1 91 ? -3.960 10.608 9.180 1.00 52.69 91 ILE A C 1
ATOM 710 O O . ILE A 1 91 ? -4.507 11.320 10.030 1.00 52.69 91 ILE A O 1
ATOM 714 N N . SER A 1 92 ? -4.292 9.320 9.016 1.00 54.75 92 SER A N 1
ATOM 715 C CA . SER A 1 92 ? -5.285 8.616 9.826 1.00 54.75 92 SER A CA 1
ATOM 716 C C . SER A 1 92 ? -5.027 8.667 11.338 1.00 54.75 92 SER A C 1
ATOM 718 O O . SER A 1 92 ? -6.008 8.678 12.077 1.00 54.75 92 SER A O 1
ATOM 720 N N . PHE A 1 93 ? -3.770 8.735 11.810 1.00 53.22 93 PHE A N 1
ATOM 721 C CA . PHE A 1 93 ? -3.457 8.755 13.248 1.00 53.22 93 PHE A CA 1
ATOM 722 C C . PHE A 1 93 ? -3.432 10.172 13.840 1.00 53.22 93 PHE A C 1
ATOM 724 O O . PHE A 1 93 ? -3.743 10.337 15.017 1.00 53.22 93 PHE A O 1
ATOM 731 N N . MET A 1 94 ? -3.122 11.198 13.036 1.00 49.56 94 MET A N 1
ATOM 732 C CA . MET A 1 94 ? -3.006 12.585 13.514 1.00 49.56 94 MET A CA 1
ATOM 733 C C . MET A 1 94 ? -4.347 13.335 13.581 1.00 49.56 94 MET A C 1
ATOM 735 O O . MET A 1 94 ? -4.533 14.182 14.449 1.00 49.56 94 MET A O 1
ATOM 739 N N . VAL A 1 95 ? -5.308 13.039 12.694 1.00 55.09 95 VAL A N 1
ATOM 740 C CA . VAL A 1 95 ? -6.537 13.858 12.524 1.00 55.09 95 VAL A CA 1
ATOM 741 C C . VAL A 1 95 ? -7.781 13.207 13.167 1.00 55.09 95 VAL A C 1
ATOM 743 O O . VAL A 1 95 ? -8.933 13.535 12.860 1.00 55.09 95 VAL A O 1
ATOM 746 N N . MET A 1 96 ? -7.582 12.251 14.080 1.00 53.50 96 MET A N 1
ATOM 747 C CA . MET A 1 96 ? -8.652 11.420 14.646 1.00 53.50 96 MET A CA 1
ATOM 748 C C . MET A 1 96 ? -9.625 12.207 15.533 1.00 53.50 96 MET A C 1
ATOM 750 O O . MET A 1 96 ? -9.399 12.356 16.727 1.00 53.50 96 MET A O 1
ATOM 754 N N . CYS A 1 97 ? -10.770 12.619 14.981 1.00 56.78 97 CYS A N 1
ATOM 755 C CA . CYS A 1 97 ? -11.935 12.993 15.797 1.00 56.78 97 CYS A CA 1
ATOM 756 C C . CYS A 1 97 ? -13.284 12.585 15.185 1.00 56.78 97 CYS A C 1
ATOM 758 O O . CYS A 1 97 ? -14.169 12.166 15.924 1.00 56.78 97 CYS A O 1
ATOM 760 N N . THR A 1 98 ? -13.484 12.667 13.861 1.00 69.00 98 THR A N 1
ATOM 761 C CA . THR A 1 98 ? -14.815 12.425 13.264 1.00 69.00 98 THR A CA 1
ATOM 762 C C . THR A 1 98 ? -14.767 11.825 11.857 1.00 69.00 98 THR A C 1
ATOM 764 O O . THR A 1 98 ? -13.811 12.009 11.105 1.00 69.00 98 THR A O 1
ATOM 767 N N . LYS A 1 99 ? -15.848 11.130 11.471 1.00 68.12 99 LYS A N 1
ATOM 768 C CA . LYS A 1 99 ? -16.035 10.527 10.138 1.00 68.12 99 LYS A CA 1
ATOM 769 C C . LYS A 1 99 ? -15.994 11.563 9.007 1.00 68.12 99 LYS A C 1
ATOM 771 O O . LYS A 1 99 ? -15.381 11.315 7.977 1.00 68.12 99 LYS A O 1
ATOM 776 N N . ARG A 1 100 ? -16.596 12.742 9.215 1.00 73.81 100 ARG A N 1
ATOM 777 C CA . ARG A 1 100 ? -16.624 13.835 8.225 1.00 73.81 100 ARG A CA 1
ATOM 778 C C . ARG A 1 100 ? -15.219 14.348 7.906 1.00 73.81 100 ARG A C 1
ATOM 780 O O . ARG A 1 100 ? -14.893 14.514 6.739 1.00 73.81 100 ARG A O 1
ATOM 787 N N . ARG A 1 101 ? -14.375 14.533 8.929 1.00 75.25 101 ARG A N 1
ATOM 788 C CA . ARG A 1 101 ? -12.968 14.920 8.738 1.00 75.25 101 ARG A CA 1
ATOM 789 C C . ARG A 1 101 ? -12.190 13.844 7.983 1.00 75.25 101 ARG A C 1
ATOM 791 O O . ARG A 1 101 ? -11.442 14.190 7.084 1.00 75.25 101 ARG A O 1
ATOM 798 N N . ALA A 1 102 ? -12.425 12.565 8.285 1.00 71.25 102 ALA A N 1
ATOM 799 C CA . ALA A 1 102 ? -11.772 11.462 7.580 1.00 71.25 102 ALA A CA 1
ATOM 800 C C . ALA A 1 102 ? -12.085 11.442 6.076 1.00 71.25 102 ALA A C 1
ATOM 802 O O . ALA A 1 102 ? -11.171 11.320 5.271 1.00 71.25 102 ALA A O 1
ATOM 803 N N . VAL A 1 103 ? -13.353 11.629 5.693 1.00 77.38 103 VAL A N 1
ATOM 804 C CA . VAL A 1 103 ? -13.743 11.713 4.274 1.00 77.38 103 VAL A CA 1
ATOM 805 C C . VAL A 1 103 ? -13.078 12.905 3.589 1.00 77.38 103 VAL A C 1
ATOM 807 O O . VAL A 1 103 ? -12.529 12.740 2.504 1.00 77.38 103 VAL A O 1
ATOM 810 N N . ILE A 1 104 ? -13.096 14.085 4.219 1.00 81.00 104 ILE A N 1
ATOM 811 C CA . ILE A 1 104 ? -12.475 15.294 3.657 1.00 81.00 104 ILE A CA 1
ATOM 812 C C . ILE A 1 104 ? -10.978 15.068 3.448 1.00 81.00 104 ILE A C 1
ATOM 814 O O . ILE A 1 104 ? -10.488 15.285 2.350 1.00 81.00 104 ILE A O 1
ATOM 818 N N . VAL A 1 105 ? -10.271 14.570 4.464 1.00 76.25 105 VAL A N 1
ATOM 819 C CA . VAL A 1 105 ? -8.829 14.300 4.398 1.00 76.25 105 VAL A CA 1
ATOM 820 C C . VAL A 1 105 ? -8.497 13.316 3.276 1.00 76.25 105 VAL A C 1
ATOM 822 O O . VAL A 1 105 ? -7.670 13.633 2.429 1.00 76.25 105 VAL A O 1
ATOM 825 N N . VAL A 1 106 ? -9.173 12.163 3.227 1.00 74.44 106 VAL A N 1
ATOM 826 C CA . VAL A 1 106 ? -8.972 11.147 2.177 1.00 74.44 106 VAL A CA 1
ATOM 827 C C . VAL A 1 106 ? -9.222 11.731 0.785 1.00 74.44 106 VAL A C 1
ATOM 829 O O . VAL A 1 106 ? -8.435 11.506 -0.130 1.00 74.44 106 VAL A O 1
ATOM 832 N N . THR A 1 107 ? -10.283 12.526 0.634 1.00 78.94 107 THR A N 1
ATOM 833 C CA . THR A 1 107 ? -10.636 13.144 -0.651 1.00 78.94 107 THR A CA 1
ATOM 834 C C . THR A 1 107 ? -9.615 14.206 -1.060 1.00 78.94 107 THR A C 1
ATOM 836 O O . THR A 1 107 ? -9.169 14.215 -2.201 1.00 78.94 107 THR A O 1
ATOM 839 N N . CYS A 1 108 ? -9.199 15.080 -0.140 1.00 81.25 108 CYS A N 1
ATOM 840 C CA . CYS A 1 108 ? -8.189 16.104 -0.406 1.00 81.25 108 CYS A CA 1
ATOM 841 C C . CYS A 1 108 ? -6.842 15.488 -0.792 1.00 81.25 108 CYS A C 1
ATOM 843 O O . CYS A 1 108 ? -6.205 15.977 -1.718 1.00 81.25 108 CYS A O 1
ATOM 845 N N . ILE A 1 109 ? -6.427 14.411 -0.120 1.00 75.12 109 ILE A N 1
ATOM 846 C CA . ILE A 1 109 ? -5.189 13.699 -0.454 1.00 75.12 109 ILE A CA 1
ATOM 847 C C . ILE A 1 109 ? -5.293 13.083 -1.845 1.00 75.12 109 ILE A C 1
ATOM 849 O O . ILE A 1 109 ? -4.391 13.279 -2.649 1.00 75.12 109 ILE A O 1
ATOM 853 N N . LEU A 1 110 ? -6.402 12.404 -2.157 1.00 77.94 110 LEU A N 1
ATOM 854 C CA . LEU A 1 110 ? -6.622 11.826 -3.483 1.00 77.94 110 LEU A CA 1
ATOM 855 C C . LEU A 1 110 ? -6.518 12.890 -4.587 1.00 77.94 110 LEU A C 1
ATOM 857 O O . LEU A 1 110 ? -5.823 12.685 -5.578 1.00 77.94 110 LEU A O 1
ATOM 861 N N . LEU A 1 111 ? -7.172 14.040 -4.398 1.00 81.94 111 LEU A N 1
ATOM 862 C CA . LEU A 1 111 ? -7.126 15.150 -5.352 1.00 81.94 111 LEU A CA 1
ATOM 863 C C . LEU A 1 111 ? -5.721 15.751 -5.475 1.00 81.94 111 LEU A C 1
ATOM 865 O O . LEU A 1 111 ? -5.280 16.036 -6.585 1.00 81.94 111 LEU A O 1
ATOM 869 N N . LEU A 1 112 ? -5.004 15.915 -4.360 1.00 80.50 112 LEU A N 1
ATOM 870 C CA . LEU A 1 112 ? -3.630 16.413 -4.365 1.00 80.50 112 LEU A CA 1
ATOM 871 C C . LEU A 1 112 ? -2.686 15.447 -5.089 1.00 80.50 112 LEU A C 1
ATOM 873 O O . LEU A 1 112 ? -1.881 15.889 -5.902 1.00 80.50 112 LEU A O 1
ATOM 877 N N . SER A 1 113 ? -2.805 14.140 -4.846 1.00 75.69 113 SER A N 1
ATOM 878 C CA . SER A 1 113 ? -2.038 13.120 -5.565 1.00 75.69 113 SER A CA 1
ATOM 879 C C . SER A 1 113 ? -2.330 13.171 -7.066 1.00 75.69 113 SER A C 1
ATOM 881 O O . SER A 1 113 ? -1.402 13.214 -7.865 1.00 75.69 113 SER A O 1
ATOM 883 N N . LEU A 1 114 ? -3.600 13.250 -7.472 1.00 78.38 114 LEU A N 1
ATOM 884 C CA . LEU A 1 114 ? -3.960 13.385 -8.888 1.00 78.38 114 LEU A CA 1
ATOM 885 C C . LEU A 1 114 ? -3.354 14.641 -9.527 1.00 78.38 114 LEU A C 1
ATOM 887 O O . LEU A 1 114 ? -2.853 14.576 -10.647 1.00 78.38 114 LEU A O 1
ATOM 891 N N . LEU A 1 115 ? -3.361 15.766 -8.808 1.00 82.12 115 LEU A N 1
ATOM 892 C CA . LEU A 1 115 ? -2.802 17.025 -9.291 1.00 82.12 115 LEU A CA 1
ATOM 893 C C . LEU A 1 115 ? -1.276 16.967 -9.433 1.00 82.12 115 LEU A C 1
ATOM 895 O O . LEU A 1 115 ? -0.745 17.402 -10.450 1.00 82.12 115 LEU A O 1
ATOM 899 N N . LEU A 1 116 ? -0.570 16.417 -8.441 1.00 74.69 116 LEU A N 1
ATOM 900 C CA . LEU A 1 116 ? 0.893 16.305 -8.465 1.00 74.69 116 LEU A CA 1
ATOM 901 C C . LEU A 1 116 ? 1.383 15.416 -9.614 1.00 74.69 116 LEU A C 1
ATOM 903 O O . LEU A 1 116 ? 2.418 15.700 -10.209 1.00 74.69 116 LEU A O 1
ATOM 907 N N . TYR A 1 117 ? 0.619 14.380 -9.966 1.00 75.31 117 TYR A N 1
ATOM 908 C CA . TYR A 1 117 ? 1.000 13.396 -10.982 1.00 75.31 117 TYR A CA 1
ATOM 909 C C . TYR A 1 117 ? 0.290 13.573 -12.328 1.00 75.31 117 TYR A C 1
ATOM 911 O O . TYR A 1 117 ? 0.333 12.687 -13.182 1.00 75.31 117 TYR A O 1
ATOM 919 N N . ILE A 1 118 ? -0.313 14.740 -12.565 1.00 80.50 118 ILE A N 1
ATOM 920 C CA . ILE A 1 118 ? -0.964 15.072 -13.841 1.00 80.50 118 ILE A CA 1
ATOM 921 C C . ILE A 1 118 ? 0.026 15.182 -15.014 1.00 80.50 118 ILE A C 1
ATOM 923 O O . ILE A 1 118 ? -0.362 15.040 -16.170 1.00 80.50 118 ILE A O 1
ATOM 927 N N . ILE A 1 119 ? 1.312 15.414 -14.724 1.00 76.25 119 ILE A N 1
ATOM 928 C CA . ILE A 1 119 ? 2.394 15.513 -15.721 1.00 76.25 119 ILE A CA 1
ATOM 929 C C . ILE A 1 119 ? 2.797 14.125 -16.235 1.00 76.25 119 ILE A C 1
ATOM 931 O O . ILE A 1 119 ? 3.283 13.964 -17.351 1.00 76.25 119 ILE A O 1
ATOM 935 N N . THR A 1 120 ? 2.547 13.089 -15.449 1.00 74.69 120 THR A N 1
ATOM 936 C CA . THR A 1 120 ? 2.940 11.717 -15.730 1.00 74.69 120 THR A CA 1
ATOM 937 C C . THR A 1 120 ? 2.386 11.081 -17.015 1.00 74.69 120 THR A C 1
ATOM 939 O O . THR A 1 120 ? 3.174 10.483 -17.754 1.00 74.69 120 THR A O 1
ATOM 942 N N . PRO A 1 121 ? 1.092 11.210 -17.361 1.00 73.81 121 PRO A N 1
ATOM 943 C CA . PRO A 1 121 ? 0.575 10.702 -18.632 1.00 73.81 121 PRO A CA 1
ATOM 944 C C . PRO A 1 121 ? 1.121 11.485 -19.836 1.00 73.81 121 PRO A C 1
ATOM 946 O O . PRO A 1 121 ? 1.218 10.936 -20.927 1.00 73.81 121 PRO A O 1
ATOM 949 N N . ILE A 1 122 ? 1.516 12.750 -19.644 1.00 78.88 122 ILE A N 1
ATOM 950 C CA . ILE A 1 122 ? 2.117 13.597 -20.689 1.00 78.88 122 ILE A CA 1
ATOM 951 C C . ILE A 1 122 ? 3.580 13.193 -20.921 1.00 78.88 122 ILE A C 1
ATOM 953 O O . ILE A 1 122 ? 4.052 13.100 -22.056 1.00 78.88 122 ILE A O 1
ATOM 957 N N . ALA A 1 123 ? 4.292 12.915 -19.832 1.00 75.50 123 ALA A N 1
ATOM 958 C CA . ALA A 1 123 ? 5.689 12.512 -19.827 1.00 75.50 123 ALA A CA 1
ATOM 959 C C . ALA A 1 123 ? 5.918 11.058 -20.278 1.00 75.50 123 ALA A C 1
ATOM 961 O O . ALA A 1 123 ? 7.056 10.690 -20.564 1.00 75.50 123 ALA A O 1
ATOM 962 N N . THR A 1 124 ? 4.874 10.228 -20.359 1.00 74.31 124 THR A N 1
ATOM 963 C CA . THR A 1 124 ? 4.957 8.827 -20.801 1.00 74.31 124 THR A CA 1
ATOM 964 C C . THR A 1 124 ? 4.388 8.654 -22.209 1.00 74.31 124 THR A C 1
ATOM 966 O O . THR A 1 124 ? 3.380 9.249 -22.598 1.00 74.31 124 THR A O 1
ATOM 969 N N . GLY A 1 125 ? 5.058 7.848 -23.026 1.00 74.06 125 GLY A N 1
ATOM 970 C CA . GLY A 1 125 ? 4.625 7.565 -24.390 1.00 74.06 125 GLY A CA 1
ATOM 971 C C . GLY A 1 125 ? 5.104 6.203 -24.861 1.00 74.06 125 GLY A C 1
ATOM 972 O O . GLY A 1 125 ? 6.048 5.637 -24.316 1.00 74.06 125 GLY A O 1
ATOM 973 N N . VAL A 1 126 ? 4.445 5.671 -25.886 1.00 72.06 126 VAL A N 1
ATOM 974 C CA . VAL A 1 126 ? 4.915 4.465 -26.566 1.00 72.06 126 VAL A CA 1
ATOM 975 C C . VAL A 1 126 ? 6.013 4.887 -27.538 1.00 72.06 126 VAL A C 1
ATOM 977 O O . VAL A 1 126 ? 5.748 5.619 -28.490 1.00 72.06 126 VAL A O 1
ATOM 980 N N . ALA A 1 127 ? 7.249 4.472 -27.266 1.00 65.88 127 ALA A N 1
ATOM 981 C CA . ALA A 1 127 ? 8.381 4.680 -28.157 1.00 65.88 127 ALA A CA 1
ATOM 982 C C . ALA A 1 127 ? 8.685 3.363 -28.879 1.00 65.88 127 ALA A C 1
ATOM 984 O O . ALA A 1 127 ? 8.935 2.334 -28.244 1.00 65.88 127 ALA A O 1
ATOM 985 N N . SER A 1 128 ? 8.658 3.386 -30.210 1.00 58.69 128 SER A N 1
ATOM 986 C CA . SER A 1 128 ? 9.107 2.249 -31.010 1.00 58.69 128 SER A CA 1
ATOM 987 C C . SER A 1 128 ? 10.635 2.213 -31.036 1.00 58.69 128 SER A C 1
ATOM 989 O O . SER A 1 128 ? 11.257 3.237 -31.342 1.00 58.69 128 SER A O 1
ATOM 991 N N . PRO A 1 129 ? 11.268 1.066 -30.735 1.00 57.38 129 PRO A N 1
ATOM 992 C CA . PRO A 1 129 ? 12.665 0.857 -31.079 1.00 57.38 129 PRO A CA 1
ATOM 993 C C . PRO A 1 129 ? 12.864 1.088 -32.580 1.00 57.38 129 PRO A C 1
ATOM 995 O O . PRO A 1 129 ? 11.944 0.934 -33.377 1.00 57.38 129 PRO A O 1
ATOM 998 N N . ARG A 1 130 ? 14.083 1.462 -32.966 1.00 55.56 130 ARG A N 1
ATOM 999 C CA . ARG A 1 130 ? 14.509 1.924 -34.303 1.00 55.56 130 ARG A CA 1
ATOM 1000 C C . ARG A 1 130 ? 14.329 0.901 -35.452 1.00 55.56 130 ARG A C 1
ATOM 1002 O O . ARG A 1 130 ? 14.913 1.090 -36.513 1.00 55.56 130 ARG A O 1
ATOM 1009 N N . SER A 1 131 ? 13.579 -0.183 -35.249 1.00 50.72 131 SER A N 1
ATOM 1010 C CA . SER A 1 131 ? 13.345 -1.265 -36.203 1.00 50.72 131 SER A CA 1
ATOM 1011 C C . SER A 1 131 ? 11.848 -1.588 -36.284 1.00 50.72 131 SER A C 1
ATOM 1013 O O . SER A 1 131 ? 11.233 -1.907 -35.270 1.00 50.72 131 SER A O 1
ATOM 1015 N N . ASP A 1 132 ? 11.285 -1.562 -37.496 1.00 53.50 132 ASP A N 1
ATOM 1016 C CA . ASP A 1 132 ? 9.860 -1.774 -37.846 1.00 53.50 132 ASP A CA 1
ATOM 1017 C C . ASP A 1 132 ? 9.242 -3.121 -37.398 1.00 53.50 132 ASP A C 1
ATOM 1019 O O . ASP A 1 132 ? 8.097 -3.430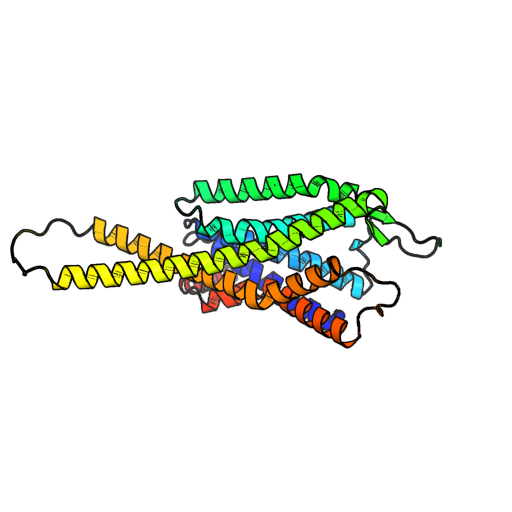 -37.727 1.00 53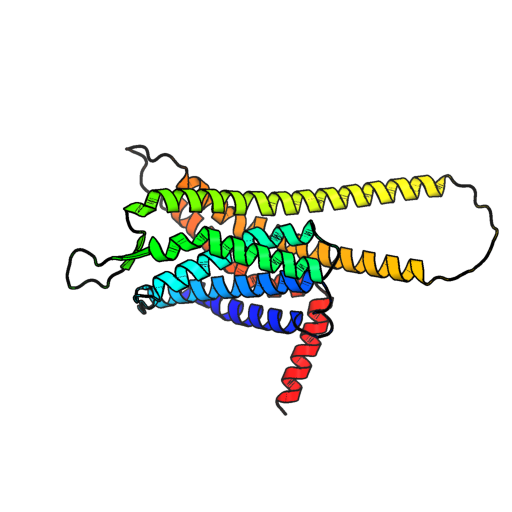.50 132 ASP A O 1
ATOM 1023 N N . LYS A 1 133 ? 9.982 -3.957 -36.661 1.00 52.53 133 LYS A N 1
ATOM 1024 C CA . LYS A 1 133 ? 9.556 -5.292 -36.211 1.00 52.53 133 LYS A CA 1
ATOM 1025 C C . LYS A 1 133 ? 9.460 -5.450 -34.692 1.00 52.53 133 LYS A C 1
ATOM 1027 O O . LYS A 1 133 ? 9.058 -6.519 -34.240 1.00 52.53 133 LYS A O 1
ATOM 1032 N N . GLU A 1 134 ? 9.810 -4.435 -33.903 1.00 56.31 134 GLU A N 1
ATOM 1033 C CA . GLU A 1 134 ? 9.695 -4.504 -32.442 1.00 56.31 134 GLU A CA 1
ATOM 1034 C C . GLU A 1 134 ? 8.457 -3.760 -31.937 1.00 56.31 134 GLU A C 1
ATOM 1036 O O . GLU A 1 134 ? 8.184 -2.623 -32.321 1.00 56.31 134 GLU A O 1
ATOM 1041 N N . VAL A 1 135 ? 7.701 -4.415 -31.052 1.00 59.47 135 VAL A N 1
ATOM 1042 C CA . VAL A 1 135 ? 6.526 -3.819 -30.411 1.00 59.47 135 VAL A CA 1
ATOM 1043 C C . VAL A 1 135 ? 6.963 -2.588 -29.616 1.00 59.47 135 VAL A C 1
ATOM 1045 O O . VAL A 1 135 ? 7.910 -2.655 -28.828 1.00 59.47 135 VAL A O 1
ATOM 1048 N N . GLY A 1 136 ? 6.287 -1.457 -29.840 1.00 62.47 136 GLY A N 1
ATOM 1049 C CA . GLY A 1 136 ? 6.590 -0.206 -29.152 1.00 62.47 136 GLY A CA 1
ATOM 1050 C C . GLY A 1 136 ? 6.497 -0.385 -27.642 1.00 62.47 136 GLY A C 1
ATOM 1051 O O . GLY A 1 136 ? 5.501 -0.893 -27.141 1.00 62.47 136 GLY A O 1
ATOM 1052 N N . LYS A 1 137 ? 7.535 0.016 -26.909 1.00 67.69 137 LYS A N 1
ATOM 1053 C CA . LYS A 1 137 ? 7.561 -0.091 -25.447 1.00 67.69 137 LYS A CA 1
ATOM 1054 C C . LYS A 1 137 ? 7.107 1.222 -24.843 1.00 67.69 137 LYS A C 1
ATOM 1056 O O . LYS A 1 137 ? 7.443 2.299 -25.338 1.00 67.69 137 LYS A O 1
ATOM 1061 N N . CYS A 1 138 ? 6.350 1.142 -23.757 1.00 71.31 138 CYS A N 1
ATOM 1062 C CA . CYS A 1 138 ? 6.022 2.347 -23.018 1.00 71.31 138 CYS A CA 1
ATOM 1063 C C . CYS A 1 138 ? 7.247 2.835 -22.243 1.00 71.31 138 CYS A C 1
ATOM 1065 O O . CYS A 1 138 ? 7.821 2.088 -21.451 1.00 71.31 138 CYS A O 1
ATOM 1067 N N . TRP A 1 139 ? 7.650 4.077 -22.493 1.00 72.38 139 TRP A N 1
ATOM 1068 C CA . TRP A 1 139 ? 8.836 4.674 -21.897 1.00 72.38 139 TRP A CA 1
ATOM 1069 C C . TRP A 1 139 ? 8.604 6.147 -21.541 1.00 72.38 139 TRP A C 1
ATOM 1071 O O . TRP A 1 139 ? 7.726 6.821 -22.090 1.00 72.38 139 TRP A O 1
ATOM 1081 N N . VAL A 1 140 ? 9.399 6.658 -20.599 1.00 73.38 140 VAL A N 1
ATOM 1082 C CA . VAL A 1 140 ? 9.393 8.078 -20.222 1.00 73.38 140 VAL A CA 1
ATOM 1083 C C . VAL A 1 140 ? 10.104 8.882 -21.311 1.00 73.38 140 VAL A C 1
ATOM 1085 O O . VAL A 1 140 ? 11.238 8.575 -21.678 1.00 73.38 140 VAL A O 1
ATOM 1088 N N . ARG A 1 141 ? 9.457 9.930 -21.827 1.00 77.31 141 ARG A N 1
ATOM 1089 C CA . ARG A 1 141 ? 10.053 10.846 -22.809 1.00 77.31 141 ARG A CA 1
ATOM 1090 C C . ARG A 1 141 ? 11.311 11.491 -22.219 1.00 77.31 141 ARG A C 1
ATOM 1092 O O . ARG A 1 141 ? 11.295 11.945 -21.076 1.00 77.31 141 ARG A O 1
ATOM 1099 N N . SER A 1 142 ? 12.384 11.565 -23.007 1.00 73.94 142 SER A N 1
ATOM 1100 C CA . SER A 1 142 ? 13.698 12.063 -22.563 1.00 73.94 142 SER A CA 1
ATOM 1101 C C . SER A 1 142 ? 13.641 13.469 -21.952 1.00 73.94 142 SER A C 1
ATOM 1103 O O . SER A 1 142 ? 14.307 13.722 -20.953 1.00 73.94 142 SER A O 1
ATOM 1105 N N . GLU A 1 143 ? 12.787 14.345 -22.489 1.00 78.50 143 GLU A N 1
ATOM 1106 C CA . GLU A 1 143 ? 12.561 15.721 -22.013 1.00 78.50 143 GLU A CA 1
ATOM 1107 C C . GLU A 1 143 ? 12.079 15.797 -20.553 1.00 78.50 143 GLU A C 1
ATOM 1109 O O . GLU A 1 143 ? 12.357 16.767 -19.852 1.00 78.50 143 GLU A O 1
ATOM 1114 N N . TRP A 1 144 ? 11.384 14.761 -20.073 1.00 78.69 144 TRP A N 1
ATOM 1115 C CA . TRP A 1 144 ? 10.742 14.735 -18.754 1.00 78.69 144 TRP A CA 1
ATOM 1116 C C . TRP A 1 144 ? 11.465 13.834 -17.747 1.00 78.69 144 TRP A C 1
ATOM 1118 O O . TRP A 1 144 ? 11.023 13.700 -16.605 1.00 78.69 144 TRP A O 1
ATOM 1128 N N . MET A 1 145 ? 12.593 13.235 -18.137 1.00 76.75 145 MET A N 1
ATOM 1129 C CA . MET A 1 145 ? 13.319 12.268 -17.311 1.00 76.75 145 MET A CA 1
ATOM 1130 C C . MET A 1 145 ? 13.843 12.889 -16.007 1.00 76.75 145 MET A C 1
ATOM 1132 O O . MET A 1 145 ? 13.678 12.298 -14.942 1.00 76.75 145 MET A O 1
ATOM 1136 N N . SER A 1 146 ? 14.381 14.113 -16.057 1.00 78.19 146 SER A N 1
ATOM 1137 C CA . SER A 1 146 ? 14.857 14.835 -14.865 1.00 78.19 146 SER A CA 1
ATOM 1138 C C . SER A 1 146 ? 13.727 15.160 -13.886 1.00 78.19 146 SER A C 1
ATOM 1140 O O . SER A 1 146 ? 13.889 15.007 -12.676 1.00 78.19 146 SER A O 1
ATOM 1142 N N . VAL A 1 147 ? 12.560 15.560 -14.405 1.00 79.38 147 VAL A N 1
ATOM 1143 C CA . VAL A 1 147 ? 11.368 15.836 -13.587 1.00 79.38 147 VAL A CA 1
ATOM 1144 C C . VAL A 1 147 ? 10.880 14.545 -12.930 1.00 79.38 147 VAL A C 1
ATOM 1146 O O . VAL A 1 147 ? 10.641 14.525 -11.726 1.00 79.38 147 VAL A O 1
ATOM 1149 N N . MET A 1 148 ? 10.815 13.441 -13.678 1.00 76.44 148 MET A N 1
ATOM 1150 C CA . MET A 1 148 ? 10.402 12.141 -13.142 1.00 76.44 148 MET A CA 1
ATOM 1151 C C . MET A 1 148 ? 11.370 11.582 -12.101 1.00 76.44 148 MET A C 1
ATOM 1153 O O . MET A 1 148 ? 10.925 11.028 -11.096 1.00 76.44 148 MET A O 1
ATOM 1157 N N . HIS A 1 149 ? 12.679 11.768 -12.281 1.00 78.06 149 HIS A N 1
ATOM 1158 C CA . HIS A 1 149 ? 13.669 11.420 -11.262 1.00 78.06 149 HIS A CA 1
ATOM 1159 C C . HIS A 1 149 ? 13.486 12.239 -9.980 1.00 78.06 149 HIS A C 1
ATOM 1161 O O . HIS A 1 149 ? 13.457 11.659 -8.896 1.00 78.06 149 HIS A O 1
ATOM 1167 N N . MET A 1 150 ? 13.290 13.557 -10.091 1.00 79.00 150 MET A N 1
ATOM 1168 C CA . MET A 1 150 ? 13.011 14.433 -8.945 1.00 79.00 150 MET A CA 1
ATOM 1169 C C . MET A 1 150 ? 11.737 13.997 -8.204 1.00 79.00 150 MET A C 1
ATOM 1171 O O . MET A 1 150 ? 11.745 13.876 -6.980 1.00 79.00 150 MET A O 1
ATOM 1175 N N . MET A 1 151 ? 10.653 13.708 -8.932 1.00 75.69 151 MET A N 1
ATOM 1176 C CA . MET A 1 151 ? 9.402 13.239 -8.325 1.00 75.69 151 MET A CA 1
ATOM 1177 C C . MET A 1 151 ? 9.568 11.877 -7.647 1.00 75.69 151 MET A C 1
ATOM 1179 O O . MET A 1 151 ? 9.120 11.708 -6.519 1.00 75.69 151 MET A O 1
ATOM 1183 N N . THR A 1 152 ? 10.272 10.936 -8.281 1.00 77.12 152 THR A N 1
ATOM 1184 C CA . THR A 1 152 ? 10.547 9.604 -7.711 1.00 77.12 152 THR A CA 1
ATOM 1185 C C . THR A 1 152 ? 11.400 9.696 -6.443 1.00 77.12 152 THR A C 1
ATOM 1187 O O . THR A 1 152 ? 11.188 8.947 -5.489 1.00 77.12 152 THR A O 1
ATOM 1190 N N . TYR A 1 153 ? 12.354 10.629 -6.405 1.00 80.38 153 TYR A N 1
ATOM 1191 C CA . TYR A 1 153 ? 13.172 10.895 -5.224 1.00 80.38 153 TYR A CA 1
ATOM 1192 C C . TYR A 1 153 ? 12.333 11.438 -4.060 1.00 80.38 153 TYR A C 1
ATOM 1194 O O . TYR A 1 153 ? 12.416 10.922 -2.943 1.00 80.38 153 TYR A O 1
ATOM 1202 N N . LEU A 1 154 ? 11.487 12.440 -4.326 1.00 78.81 154 LEU A N 1
ATOM 1203 C CA . LEU A 1 154 ? 10.579 13.001 -3.323 1.00 78.81 154 LEU A CA 1
ATOM 1204 C C . LEU A 1 154 ? 9.587 11.952 -2.813 1.00 78.81 154 LEU A C 1
ATOM 1206 O O . LEU A 1 154 ? 9.425 11.816 -1.603 1.00 78.81 154 LEU A O 1
ATOM 1210 N N . ASP A 1 155 ? 8.980 11.179 -3.711 1.00 76.06 155 ASP A N 1
ATOM 1211 C CA . ASP A 1 155 ? 8.076 10.087 -3.352 1.00 76.06 155 ASP A CA 1
ATOM 1212 C C . ASP A 1 155 ? 8.772 9.056 -2.456 1.00 76.06 155 ASP A C 1
ATOM 1214 O O . ASP A 1 155 ? 8.264 8.716 -1.388 1.00 76.06 155 ASP A O 1
ATOM 1218 N N . SER A 1 156 ? 9.990 8.641 -2.812 1.00 76.88 156 SER A N 1
ATOM 1219 C CA . SER A 1 156 ? 10.781 7.702 -2.009 1.00 76.88 156 SER A CA 1
ATOM 1220 C C . SER A 1 156 ? 11.072 8.238 -0.602 1.00 76.88 156 SER A C 1
ATOM 1222 O O . SER A 1 156 ? 10.961 7.497 0.376 1.00 76.88 156 SER A O 1
ATOM 1224 N N . LEU A 1 157 ? 11.398 9.530 -0.467 1.00 79.88 157 LEU A N 1
ATOM 1225 C CA . LEU A 1 157 ? 11.610 10.165 0.837 1.00 79.88 157 LEU A CA 1
ATOM 1226 C C . LEU A 1 157 ? 10.331 10.203 1.672 1.00 79.88 157 LEU A C 1
ATOM 1228 O O . LEU A 1 157 ? 10.353 9.815 2.843 1.00 79.88 157 LEU A O 1
ATOM 1232 N N . VAL A 1 158 ? 9.214 10.642 1.087 1.00 75.88 158 VAL A N 1
ATOM 1233 C CA . VAL A 1 158 ? 7.924 10.692 1.787 1.00 75.88 158 VAL A CA 1
ATOM 1234 C C . VAL A 1 158 ? 7.531 9.281 2.231 1.00 75.88 158 VAL A C 1
ATOM 1236 O O . VAL A 1 158 ? 7.225 9.078 3.403 1.00 75.88 158 VAL A O 1
ATOM 1239 N N . THR A 1 159 ? 7.656 8.297 1.343 1.00 74.12 159 THR A N 1
ATOM 1240 C CA . THR A 1 159 ? 7.348 6.869 1.535 1.00 74.12 159 THR A CA 1
ATOM 1241 C C . THR A 1 159 ? 8.166 6.193 2.646 1.00 74.12 159 THR A C 1
ATOM 1243 O O . THR A 1 159 ? 7.729 5.181 3.205 1.00 74.12 159 THR A O 1
ATOM 1246 N N . LEU A 1 160 ? 9.313 6.763 3.029 1.00 77.94 160 LEU A N 1
ATOM 1247 C CA . LEU A 1 160 ? 10.151 6.300 4.143 1.00 77.94 160 LEU A CA 1
ATOM 1248 C C . LEU A 1 160 ? 9.949 7.106 5.432 1.00 77.94 160 LEU A C 1
ATOM 1250 O O . LEU A 1 160 ? 9.822 6.524 6.511 1.00 77.94 160 LEU A O 1
ATOM 1254 N N . LEU A 1 161 ? 9.895 8.436 5.345 1.00 80.38 161 LEU A N 1
ATOM 1255 C CA . LEU A 1 161 ? 9.762 9.313 6.514 1.00 80.38 161 LEU A CA 1
ATOM 1256 C C . LEU A 1 161 ? 8.411 9.138 7.202 1.00 80.38 161 LEU A C 1
ATOM 1258 O O . LEU A 1 161 ? 8.315 9.102 8.428 1.00 80.38 161 LEU A O 1
ATOM 1262 N N . VAL A 1 162 ? 7.357 8.995 6.411 1.00 75.06 162 VAL A N 1
ATOM 1263 C CA . VAL A 1 162 ? 5.988 8.926 6.905 1.00 75.06 162 VAL A CA 1
ATOM 1264 C C . VAL A 1 162 ? 5.739 7.728 7.843 1.00 75.06 162 VAL A C 1
ATOM 1266 O O . VAL A 1 162 ? 5.261 7.943 8.963 1.00 75.06 162 VAL A O 1
ATOM 1269 N N . PRO A 1 163 ? 6.038 6.474 7.454 1.00 73.62 163 PRO A N 1
ATOM 1270 C CA . PRO A 1 163 ? 5.833 5.314 8.322 1.00 73.62 163 PRO A CA 1
ATOM 1271 C C . PRO A 1 163 ? 6.677 5.385 9.595 1.00 73.62 163 PRO A C 1
ATOM 1273 O O . PRO A 1 163 ? 6.212 4.980 10.661 1.00 73.62 163 PRO A O 1
ATOM 1276 N N . LEU A 1 164 ? 7.885 5.950 9.506 1.00 79.88 164 LEU A N 1
ATOM 1277 C CA . LEU A 1 164 ? 8.755 6.173 10.659 1.00 79.88 164 LEU A CA 1
ATOM 1278 C C . LEU A 1 164 ? 8.137 7.176 11.640 1.00 79.88 164 LEU A C 1
ATOM 1280 O O . LEU A 1 164 ? 8.064 6.893 12.837 1.00 79.88 164 LEU A O 1
ATOM 1284 N N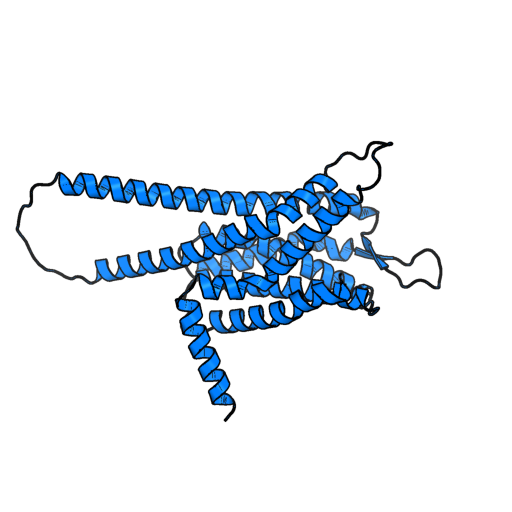 . ILE A 1 165 ? 7.613 8.304 11.152 1.00 81.31 165 ILE A N 1
ATOM 1285 C CA . ILE A 1 165 ? 6.890 9.284 11.980 1.00 81.31 165 ILE A CA 1
ATOM 1286 C C . ILE A 1 165 ? 5.645 8.643 12.614 1.00 81.31 165 ILE A C 1
ATOM 1288 O O . ILE A 1 165 ? 5.357 8.870 13.788 1.00 81.31 165 ILE A O 1
ATOM 1292 N N . ALA A 1 166 ? 4.922 7.794 11.878 1.00 73.94 166 ALA A N 1
ATOM 1293 C CA . ALA A 1 166 ? 3.753 7.098 12.410 1.00 73.94 166 ALA A CA 1
ATOM 1294 C C . ALA A 1 166 ? 4.118 6.138 13.552 1.00 73.94 166 ALA A C 1
ATOM 1296 O O . ALA A 1 166 ? 3.501 6.178 14.618 1.00 73.94 166 ALA A O 1
ATOM 1297 N N . VAL A 1 167 ? 5.123 5.278 13.355 1.00 79.81 167 VAL A N 1
ATOM 1298 C CA . VAL A 1 167 ? 5.566 4.318 14.380 1.00 79.81 167 VAL A CA 1
ATOM 1299 C C . VAL A 1 167 ? 6.114 5.046 15.604 1.00 79.81 167 VAL A C 1
ATOM 1301 O O . VAL A 1 167 ? 5.714 4.730 16.724 1.00 79.81 167 VAL A O 1
ATOM 1304 N N . THR A 1 168 ? 6.965 6.054 15.410 1.00 80.38 168 THR A N 1
ATOM 1305 C CA . THR A 1 168 ? 7.518 6.854 16.515 1.00 80.38 168 THR A CA 1
ATOM 1306 C C . THR A 1 168 ? 6.425 7.593 17.283 1.00 80.38 168 THR A C 1
ATOM 1308 O O . THR A 1 168 ? 6.380 7.495 18.508 1.00 80.38 168 THR A O 1
ATOM 1311 N N . GLY A 1 169 ? 5.483 8.242 16.594 1.00 79.50 169 GLY A N 1
ATOM 1312 C CA . GLY A 1 169 ? 4.329 8.890 17.216 1.00 79.50 169 GLY A CA 1
ATOM 1313 C C . GLY A 1 169 ? 3.490 7.916 18.046 1.00 79.50 169 GLY A C 1
ATOM 1314 O O . GLY A 1 169 ? 3.173 8.196 19.203 1.00 79.50 169 GLY A O 1
ATOM 1315 N N . MET A 1 170 ? 3.195 6.727 17.511 1.00 73.50 170 MET A N 1
ATOM 1316 C CA . MET A 1 170 ? 2.465 5.695 18.253 1.00 73.50 170 MET A CA 1
ATOM 1317 C C . MET A 1 170 ? 3.227 5.233 19.499 1.00 73.50 170 MET A C 1
ATOM 1319 O O . MET A 1 170 ? 2.638 5.169 20.578 1.00 73.50 170 MET A O 1
ATOM 1323 N N . LEU A 1 171 ? 4.535 4.990 19.398 1.00 80.25 171 LEU A N 1
ATOM 1324 C CA . LEU A 1 171 ? 5.360 4.626 20.553 1.00 80.25 171 LEU A CA 1
ATOM 1325 C C . LEU A 1 171 ? 5.371 5.732 21.617 1.00 80.25 171 LEU A C 1
AT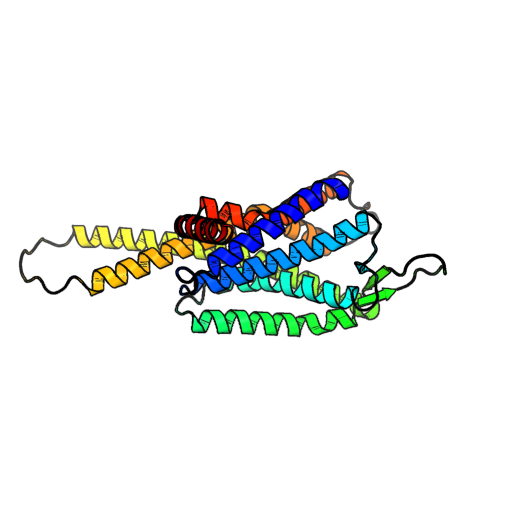OM 1327 O O . LEU A 1 171 ? 5.178 5.441 22.798 1.00 80.25 171 LEU A O 1
ATOM 1331 N N . ILE A 1 172 ? 5.495 6.998 21.210 1.00 82.00 172 ILE A N 1
ATOM 1332 C CA . ILE A 1 172 ? 5.428 8.151 22.115 1.00 82.00 172 ILE A CA 1
ATOM 1333 C C . ILE A 1 172 ? 4.071 8.194 22.830 1.00 82.00 172 ILE A C 1
ATOM 1335 O O . ILE A 1 172 ? 4.034 8.293 24.055 1.00 82.00 172 ILE A O 1
ATOM 1339 N N . THR A 1 173 ? 2.949 8.058 22.114 1.00 76.19 173 THR A N 1
ATOM 1340 C CA . THR A 1 173 ? 1.612 8.073 22.743 1.00 76.19 173 THR A CA 1
ATOM 1341 C C . THR A 1 173 ? 1.411 6.930 23.738 1.00 76.19 173 THR A C 1
ATOM 1343 O O . THR A 1 173 ? 0.810 7.140 24.795 1.00 76.19 173 THR A O 1
ATOM 1346 N N . ILE A 1 174 ? 1.948 5.738 23.452 1.00 79.12 174 ILE A N 1
ATOM 1347 C CA . ILE A 1 174 ? 1.918 4.592 24.369 1.00 79.12 174 ILE A CA 1
ATOM 1348 C C . ILE A 1 174 ? 2.705 4.922 25.639 1.00 79.12 174 ILE A C 1
ATOM 1350 O O . ILE A 1 174 ? 2.175 4.779 26.743 1.00 79.12 174 ILE A O 1
ATOM 1354 N N . VAL A 1 175 ? 3.937 5.420 25.496 1.00 82.25 175 VAL A N 1
ATOM 1355 C CA . VAL A 1 175 ? 4.794 5.804 26.627 1.00 82.25 175 VAL A CA 1
ATOM 1356 C C . VAL A 1 175 ? 4.122 6.885 27.476 1.00 82.25 175 VAL A C 1
ATOM 1358 O O . VAL A 1 175 ? 4.015 6.732 28.694 1.00 82.25 175 VAL A O 1
ATOM 1361 N N . LEU A 1 176 ? 3.582 7.936 26.854 1.00 81.19 176 LEU A N 1
ATOM 1362 C CA . LEU A 1 176 ? 2.865 9.005 27.552 1.00 81.19 176 LEU A CA 1
ATOM 1363 C C . LEU A 1 176 ? 1.628 8.481 28.292 1.00 81.19 176 LEU A C 1
ATOM 1365 O O . LEU A 1 176 ? 1.406 8.846 29.447 1.00 81.19 176 LEU A O 1
ATOM 1369 N N . SER A 1 177 ? 0.859 7.581 27.676 1.00 78.50 177 SER A N 1
ATOM 1370 C CA . SER A 1 177 ? -0.322 6.966 28.298 1.00 78.50 177 SER A CA 1
ATOM 1371 C C . SER A 1 177 ? 0.045 6.135 29.531 1.00 78.50 177 SER A C 1
ATOM 1373 O O . SER A 1 177 ? -0.651 6.186 30.549 1.00 78.50 177 SER A O 1
ATOM 1375 N N . ILE A 1 178 ? 1.162 5.402 29.475 1.00 81.12 178 ILE A N 1
ATOM 1376 C CA . ILE A 1 178 ? 1.688 4.621 30.603 1.00 81.12 178 ILE A CA 1
ATOM 1377 C C . ILE A 1 178 ? 2.168 5.547 31.724 1.00 81.12 178 ILE A C 1
ATOM 1379 O O . ILE A 1 178 ? 1.807 5.335 32.885 1.00 81.12 178 ILE A O 1
ATOM 1383 N N . ILE A 1 179 ? 2.934 6.594 31.396 1.00 83.31 179 ILE A N 1
ATOM 1384 C CA . ILE A 1 179 ? 3.423 7.578 32.374 1.00 83.31 179 ILE A CA 1
ATOM 1385 C C . ILE A 1 179 ? 2.249 8.267 33.064 1.00 83.31 179 ILE A C 1
ATOM 1387 O O . ILE A 1 179 ? 2.241 8.385 34.291 1.00 83.31 179 ILE A O 1
ATOM 1391 N N . HIS A 1 180 ? 1.240 8.685 32.300 1.00 79.12 180 HIS A N 1
ATOM 1392 C CA . HIS A 1 180 ? 0.033 9.291 32.841 1.00 79.12 180 HIS A CA 1
ATOM 1393 C C . HIS A 1 180 ? -0.647 8.309 33.799 1.00 79.12 180 HIS A C 1
ATOM 1395 O O . HIS A 1 180 ? -0.764 8.590 34.986 1.00 79.12 180 HIS A O 1
ATOM 1401 N N . ARG A 1 181 ? -0.954 7.085 33.363 1.00 76.56 181 ARG A N 1
ATOM 1402 C CA . ARG A 1 181 ? -1.609 6.084 34.219 1.00 76.56 181 ARG A CA 1
ATOM 1403 C C . ARG A 1 181 ? -0.818 5.757 35.495 1.00 76.56 181 ARG A C 1
ATOM 1405 O O . ARG A 1 181 ? -1.415 5.599 36.557 1.00 76.56 181 ARG A O 1
ATOM 1412 N N . SER A 1 182 ? 0.512 5.709 35.411 1.00 77.62 182 SER A N 1
ATOM 1413 C CA . SER A 1 182 ? 1.409 5.516 36.559 1.00 77.62 182 SER A CA 1
ATOM 1414 C C . SER A 1 182 ? 1.349 6.688 37.547 1.00 77.62 182 SER A C 1
ATOM 1416 O O . SER A 1 182 ? 1.185 6.477 38.750 1.00 77.62 182 SER A O 1
ATOM 1418 N N . ARG A 1 183 ? 1.395 7.934 37.054 1.00 80.81 183 ARG A N 1
ATOM 1419 C CA . ARG A 1 183 ? 1.275 9.146 37.885 1.00 80.81 183 ARG A CA 1
ATOM 1420 C C . ARG A 1 183 ? -0.094 9.254 38.559 1.00 80.81 183 ARG A C 1
ATOM 1422 O O . ARG A 1 183 ? -0.153 9.622 39.727 1.00 80.81 183 ARG A O 1
ATOM 1429 N N . TRP A 1 184 ? -1.174 8.898 37.865 1.00 72.94 184 TRP A N 1
ATOM 1430 C CA . TRP A 1 184 ? -2.524 8.889 38.440 1.00 72.94 184 TRP A CA 1
ATOM 1431 C C . TRP A 1 184 ? -2.668 7.837 39.537 1.00 72.94 184 TRP A C 1
ATOM 1433 O O . TRP A 1 184 ? -3.187 8.146 40.605 1.00 72.94 184 TRP A O 1
ATOM 1443 N N . LYS A 1 185 ? -2.139 6.625 39.323 1.00 71.62 185 LYS A N 1
ATOM 1444 C CA . LYS A 1 185 ? -2.155 5.567 40.342 1.00 71.62 185 LYS A CA 1
ATOM 1445 C C . LYS A 1 185 ? -1.388 5.985 41.604 1.00 71.62 185 LYS A C 1
ATOM 1447 O O . LYS A 1 185 ? -1.885 5.745 42.696 1.00 71.62 185 LYS A O 1
ATOM 1452 N N . LYS A 1 186 ? -0.243 6.670 41.454 1.00 72.75 186 LYS A N 1
ATOM 1453 C CA . LYS A 1 186 ? 0.536 7.227 42.578 1.00 72.75 186 LYS A CA 1
ATOM 1454 C C . LYS A 1 186 ? -0.192 8.354 43.327 1.00 72.75 186 LYS A C 1
ATOM 1456 O O . LYS A 1 186 ? -0.099 8.411 44.546 1.00 72.75 186 LYS A O 1
ATOM 1461 N N . ARG A 1 187 ? -0.918 9.230 42.618 1.00 69.06 187 ARG A N 1
ATOM 1462 C CA . ARG A 1 187 ? -1.720 10.311 43.230 1.00 69.06 187 ARG A CA 1
ATOM 1463 C C . ARG A 1 187 ? -2.958 9.793 43.968 1.00 69.06 187 ARG A C 1
ATOM 1465 O O . ARG A 1 187 ? -3.351 10.376 44.969 1.00 69.06 187 ARG A O 1
ATOM 1472 N N . LEU A 1 188 ? -3.562 8.705 43.489 1.00 66.56 188 LEU A N 1
ATOM 1473 C CA . LEU A 1 188 ? -4.733 8.104 44.130 1.00 66.56 188 LEU A CA 1
ATOM 1474 C C . LEU A 1 188 ? -4.364 7.320 45.400 1.00 66.56 188 LEU A C 1
ATOM 1476 O O . LEU A 1 188 ? -5.135 7.307 46.347 1.00 66.56 188 LEU A O 1
ATOM 1480 N N . SER A 1 189 ? -3.164 6.731 45.461 1.00 60.41 189 SER A N 1
ATOM 1481 C CA . SER A 1 189 ? -2.649 6.070 46.671 1.00 60.41 189 SER A CA 1
ATOM 1482 C C . SER A 1 189 ? -2.238 7.026 47.801 1.00 60.41 189 SER A C 1
ATOM 1484 O O . SER A 1 189 ? -1.928 6.558 48.889 1.00 60.41 189 SER A O 1
ATOM 1486 N N . SER A 1 190 ? -2.208 8.342 47.559 1.00 59.50 190 SER A N 1
ATOM 1487 C CA . SER A 1 190 ? -1.861 9.366 48.560 1.00 59.50 190 SER A CA 1
ATOM 1488 C C . SER A 1 190 ? -3.064 10.165 49.084 1.00 59.50 190 SER A C 1
ATOM 1490 O O . SER A 1 190 ? -2.868 11.111 49.840 1.00 59.50 190 SER A O 1
ATOM 1492 N N . LEU A 1 191 ? -4.293 9.833 48.673 1.00 59.75 191 LEU A N 1
ATOM 1493 C CA . LEU A 1 191 ? -5.519 10.482 49.153 1.00 59.75 191 LEU A CA 1
ATOM 1494 C C . LEU A 1 191 ? -6.130 9.663 50.308 1.00 59.75 191 LEU A C 1
ATOM 1496 O O . LEU A 1 191 ? -6.340 8.462 50.131 1.00 59.75 191 LEU A O 1
ATOM 1500 N N . PRO A 1 192 ? -6.420 10.269 51.477 1.00 48.84 192 PRO A N 1
ATOM 1501 C CA . PRO A 1 192 ? -7.115 9.582 52.558 1.00 48.84 192 PRO A CA 1
ATOM 1502 C C . PRO A 1 192 ? -8.558 9.295 52.125 1.00 48.84 192 PRO A C 1
ATOM 1504 O O . PRO A 1 192 ? -9.238 10.167 51.583 1.00 48.84 192 PRO A O 1
ATOM 1507 N N . VAL A 1 193 ? -9.006 8.053 52.324 1.00 51.25 193 VAL A N 1
ATOM 1508 C CA . VAL A 1 193 ? -10.371 7.602 52.023 1.00 51.25 193 VAL A CA 1
ATOM 1509 C C . VAL A 1 193 ? -11.338 8.348 52.943 1.00 51.25 193 VAL A C 1
ATOM 1511 O O . VAL A 1 193 ? -11.487 7.992 54.106 1.00 51.25 193 VAL A O 1
ATOM 1514 N N . LEU A 1 194 ? -11.976 9.399 52.431 1.00 45.41 194 LEU A N 1
ATOM 1515 C CA . LEU A 1 194 ? -13.184 9.960 53.025 1.00 45.41 194 LEU A CA 1
ATOM 1516 C C . LEU A 1 194 ? -14.378 9.304 52.331 1.00 45.41 194 LEU A C 1
ATOM 1518 O O . LEU A 1 194 ? -14.741 9.657 51.210 1.00 45.41 194 LEU A O 1
ATOM 1522 N N . GLU A 1 195 ? -14.946 8.296 52.997 1.00 52.66 195 GLU A N 1
ATOM 1523 C CA . GLU A 1 195 ? -16.312 7.843 52.749 1.00 52.66 195 GLU A CA 1
ATOM 1524 C C . GLU A 1 195 ? -17.246 9.031 52.962 1.00 52.66 195 GLU A C 1
ATOM 1526 O O . GLU A 1 195 ? -17.411 9.474 54.093 1.00 52.66 195 GLU A O 1
ATOM 1531 N N . THR A 1 196 ? -17.833 9.575 51.897 1.00 43.12 196 THR A N 1
ATOM 1532 C CA . THR A 1 196 ? -19.228 10.050 51.875 1.00 43.12 196 THR A CA 1
ATOM 1533 C C . THR A 1 196 ? -19.603 10.634 50.513 1.00 43.12 196 THR A C 1
ATOM 1535 O O . THR A 1 196 ? -18.786 11.230 49.819 1.00 43.12 196 THR A O 1
ATOM 1538 N N . ALA A 1 197 ? -20.897 10.497 50.219 1.00 38.03 197 ALA A N 1
ATOM 1539 C CA . ALA A 1 197 ? -21.697 11.226 49.238 1.00 38.03 197 ALA A CA 1
ATOM 1540 C C . ALA A 1 197 ? -21.830 10.641 47.814 1.00 38.03 197 ALA A C 1
ATOM 1542 O O . ALA A 1 197 ? -21.117 10.972 46.875 1.00 38.03 197 ALA A O 1
ATOM 1543 N N . GLU A 1 198 ? -22.886 9.831 47.713 1.00 34.50 198 GLU A N 1
ATOM 1544 C CA . GLU A 1 198 ? -23.960 9.920 46.716 1.00 34.50 198 GLU A CA 1
ATOM 1545 C C . GLU A 1 198 ? -23.743 9.445 45.271 1.00 34.50 198 GLU A C 1
ATOM 1547 O O . GLU A 1 198 ? -22.922 9.896 44.477 1.00 34.50 198 GLU A O 1
ATOM 1552 N N . MET A 1 199 ? -24.623 8.506 44.933 1.00 48.19 199 MET A N 1
ATOM 1553 C CA . MET A 1 199 ? -24.743 7.770 43.692 1.00 48.19 199 MET A CA 1
ATOM 1554 C C . MET A 1 199 ? -25.646 8.544 42.718 1.00 48.19 199 MET A C 1
ATOM 1556 O O . MET A 1 199 ? -26.864 8.504 42.848 1.00 48.19 199 MET A O 1
ATOM 1560 N N . THR A 1 200 ? -25.068 9.219 41.718 1.00 36.28 200 THR A N 1
ATOM 1561 C CA . THR A 1 200 ? -25.772 9.742 40.521 1.00 36.28 200 THR A CA 1
ATOM 1562 C C . THR A 1 200 ? -24.886 9.564 39.261 1.00 36.28 200 THR A C 1
ATOM 1564 O O . THR A 1 200 ? -23.692 9.297 39.384 1.00 36.28 200 THR A O 1
ATOM 1567 N N . PRO A 1 201 ? -25.450 9.480 38.038 1.00 39.44 201 PRO A N 1
ATOM 1568 C CA . PRO A 1 201 ? -25.460 8.242 37.258 1.00 39.44 201 PRO A CA 1
ATOM 1569 C C . PRO A 1 201 ? -24.189 7.921 36.451 1.00 39.44 201 PRO A C 1
ATOM 1571 O O . PRO A 1 201 ? -23.546 8.749 35.813 1.00 39.44 201 PRO A O 1
ATOM 1574 N N . ILE A 1 202 ? -23.944 6.612 36.376 1.00 50.94 202 ILE A N 1
ATOM 1575 C CA . ILE A 1 202 ? -22.868 5.845 35.717 1.00 50.94 202 ILE A CA 1
ATOM 1576 C C . ILE A 1 202 ? -22.857 5.968 34.164 1.00 50.94 202 ILE A C 1
ATOM 1578 O O . ILE A 1 202 ? -22.164 5.226 33.461 1.00 50.94 202 ILE A O 1
ATOM 1582 N N . THR A 1 203 ? -23.599 6.904 33.571 1.00 49.25 203 THR A N 1
ATOM 1583 C CA . THR A 1 203 ? -23.795 6.990 32.112 1.00 49.25 203 THR A CA 1
ATOM 1584 C C . THR A 1 203 ? -22.622 7.622 31.353 1.00 49.25 203 THR A C 1
ATOM 1586 O O . THR A 1 203 ? -22.249 7.100 30.300 1.00 49.25 203 THR A O 1
ATOM 1589 N N . ASP A 1 204 ? -21.969 8.661 31.884 1.00 44.38 204 ASP A N 1
ATOM 1590 C CA . ASP A 1 204 ? -20.870 9.341 31.168 1.00 44.38 204 ASP A CA 1
ATOM 1591 C C . ASP A 1 204 ? -19.522 8.608 31.263 1.00 44.38 204 ASP A C 1
ATOM 1593 O O . ASP A 1 204 ? -18.758 8.563 30.294 1.00 44.38 204 ASP A O 1
ATOM 1597 N N . SER A 1 205 ? -19.256 7.929 32.383 1.00 50.84 205 SER A N 1
ATOM 1598 C CA . SER A 1 205 ? -18.062 7.082 32.554 1.00 50.84 205 SER A CA 1
ATOM 1599 C C . SER A 1 205 ? -18.081 5.865 31.612 1.00 50.84 205 SER A C 1
ATOM 1601 O O . SER A 1 205 ? -17.075 5.523 30.985 1.00 50.84 205 SER A O 1
ATOM 1603 N N . LYS A 1 206 ? -19.258 5.253 31.396 1.00 48.97 206 LYS A N 1
ATOM 1604 C CA . LYS A 1 206 ? -19.417 4.169 30.409 1.00 48.97 206 LYS A CA 1
ATOM 1605 C C . LYS A 1 206 ? -19.203 4.655 28.974 1.00 48.97 206 LYS A C 1
ATOM 1607 O O . LYS A 1 206 ? -18.579 3.945 28.184 1.00 48.97 206 LYS A O 1
ATOM 1612 N N . ARG A 1 207 ? -19.686 5.853 28.626 1.00 48.34 207 ARG A N 1
ATOM 1613 C CA . ARG A 1 207 ? -19.584 6.414 27.267 1.00 48.34 207 ARG A CA 1
ATOM 1614 C C . ARG A 1 207 ? -18.154 6.850 26.928 1.00 48.34 207 ARG A C 1
ATOM 1616 O O . ARG A 1 207 ? -17.665 6.546 25.839 1.00 48.34 207 ARG A O 1
ATOM 1623 N N . THR A 1 208 ? -17.451 7.466 27.878 1.00 52.69 208 THR A N 1
ATOM 1624 C CA . THR A 1 208 ? -16.023 7.816 27.757 1.00 52.69 208 THR A CA 1
ATOM 1625 C C . THR A 1 208 ? -15.121 6.575 27.737 1.00 52.69 208 THR A C 1
ATOM 1627 O O . THR A 1 208 ? -14.232 6.482 26.887 1.00 52.69 208 THR A O 1
ATOM 1630 N N . GLY A 1 209 ? -15.401 5.557 28.561 1.00 52.84 209 GLY A N 1
ATOM 1631 C CA . GLY A 1 209 ? -14.698 4.265 28.534 1.00 52.84 209 GLY A CA 1
ATOM 1632 C C . GLY A 1 209 ? -14.919 3.456 27.245 1.00 52.84 209 GLY A C 1
ATOM 1633 O O . GLY A 1 209 ? -13.984 2.852 26.705 1.00 52.84 209 GLY A O 1
ATOM 1634 N N . ALA A 1 210 ? -16.132 3.485 26.684 1.00 53.50 210 ALA A N 1
ATOM 1635 C CA . ALA A 1 210 ? -16.436 2.874 25.389 1.00 53.50 210 ALA A CA 1
ATOM 1636 C C . ALA A 1 210 ? -15.684 3.566 24.234 1.00 53.50 210 ALA A C 1
ATOM 1638 O O . ALA A 1 210 ? -15.120 2.890 23.373 1.00 53.50 210 ALA A O 1
ATOM 1639 N N . HIS A 1 211 ? -15.591 4.899 24.246 1.00 55.53 211 HIS A N 1
ATOM 1640 C CA . HIS A 1 211 ? -14.802 5.650 23.263 1.00 55.53 211 HIS A CA 1
ATOM 1641 C C . HIS A 1 211 ? -13.295 5.382 23.381 1.00 55.53 211 HIS A C 1
ATOM 1643 O O . HIS A 1 211 ? -12.641 5.143 22.364 1.00 55.53 211 HIS A O 1
ATOM 1649 N N . ALA A 1 212 ? -12.746 5.353 24.599 1.00 56.59 212 ALA A N 1
ATOM 1650 C CA . ALA A 1 212 ? -11.330 5.063 24.830 1.00 56.59 212 ALA A CA 1
ATOM 1651 C C . ALA A 1 212 ? -10.947 3.639 24.379 1.00 56.59 212 ALA A C 1
ATOM 1653 O O . ALA A 1 212 ? -9.925 3.436 23.722 1.00 56.59 212 ALA A O 1
ATOM 1654 N N . SER A 1 213 ? -11.798 2.646 24.659 1.00 59.88 213 SER A N 1
ATOM 1655 C CA . SER A 1 213 ? -11.576 1.261 24.218 1.00 59.88 213 SER A CA 1
ATOM 1656 C C . SER A 1 213 ? -11.721 1.077 22.699 1.00 59.88 213 SER A C 1
ATOM 1658 O O . SER A 1 213 ? -10.987 0.279 22.106 1.00 59.88 213 SER A O 1
ATOM 1660 N N . ALA A 1 214 ? -12.607 1.840 22.046 1.00 60.50 214 ALA A N 1
ATOM 1661 C CA . ALA A 1 214 ? -12.714 1.882 20.589 1.00 60.50 214 ALA A CA 1
ATOM 1662 C C . ALA A 1 214 ? -11.469 2.514 19.943 1.00 60.50 214 ALA A C 1
ATOM 1664 O O . ALA A 1 214 ? -10.917 1.944 19.001 1.00 60.50 214 ALA A O 1
ATOM 1665 N N . GLN A 1 215 ? -10.973 3.634 20.481 1.00 64.06 215 GLN A N 1
ATOM 1666 C CA . GLN A 1 215 ? -9.742 4.273 20.004 1.00 64.06 215 GLN A CA 1
ATOM 1667 C C . GLN A 1 215 ? -8.514 3.373 20.181 1.00 64.06 215 GLN A C 1
ATOM 1669 O O . GLN A 1 215 ? -7.725 3.234 19.249 1.00 64.06 215 GLN A O 1
ATOM 1674 N N . PHE A 1 216 ? -8.395 2.677 21.315 1.00 66.50 216 PHE A N 1
ATOM 1675 C CA . PHE A 1 216 ? -7.313 1.717 21.546 1.00 66.50 216 PHE A CA 1
ATOM 1676 C C . PHE A 1 216 ? -7.318 0.568 20.525 1.00 66.50 216 PHE A C 1
ATOM 1678 O O . PHE A 1 216 ? -6.273 0.159 20.018 1.00 66.50 216 PHE A O 1
ATOM 1685 N N . ARG A 1 217 ? -8.505 0.059 20.170 1.00 69.38 217 ARG A N 1
ATOM 1686 C CA . ARG A 1 217 ? -8.652 -1.004 19.164 1.00 69.38 217 ARG A CA 1
ATOM 1687 C C . ARG A 1 217 ? -8.198 -0.547 17.777 1.00 69.38 217 ARG A C 1
ATOM 1689 O O . ARG A 1 217 ? -7.550 -1.320 17.075 1.00 69.38 217 ARG A O 1
ATOM 1696 N N . VAL A 1 218 ? -8.517 0.693 17.408 1.00 69.31 218 VAL A N 1
ATOM 1697 C CA . VAL A 1 218 ? -8.077 1.306 16.148 1.00 69.31 218 VAL A CA 1
ATOM 1698 C C . VAL A 1 218 ? -6.569 1.538 16.152 1.00 69.31 218 VAL A C 1
ATOM 1700 O O . VAL A 1 218 ? -5.898 1.110 15.219 1.00 69.31 218 VAL A O 1
ATOM 1703 N N . ALA A 1 219 ? -6.024 2.126 17.218 1.00 71.75 219 ALA A N 1
ATOM 1704 C CA . ALA A 1 219 ? -4.589 2.363 17.357 1.00 71.75 219 ALA A CA 1
ATOM 1705 C C . ALA A 1 219 ? -3.783 1.060 17.237 1.00 71.75 219 ALA A C 1
ATOM 1707 O O . ALA A 1 219 ? -2.783 1.019 16.532 1.00 71.75 219 ALA A O 1
ATOM 1708 N N . LYS A 1 220 ? -4.265 -0.040 17.830 1.00 77.62 220 LYS A N 1
ATOM 1709 C CA . LYS A 1 220 ? -3.644 -1.369 17.707 1.00 77.62 220 LYS A CA 1
ATOM 1710 C C . LYS A 1 220 ? -3.590 -1.874 16.262 1.00 77.62 220 LYS A C 1
ATOM 1712 O O . LYS A 1 220 ? -2.613 -2.497 15.857 1.00 77.62 220 LYS A O 1
ATOM 1717 N N . MET A 1 221 ? -4.652 -1.636 15.499 1.00 78.50 221 MET A N 1
ATOM 1718 C CA . MET A 1 221 ? -4.747 -2.043 14.099 1.00 78.50 221 MET A CA 1
ATOM 1719 C C . MET A 1 221 ? -3.838 -1.197 13.204 1.00 78.50 221 MET A C 1
ATOM 1721 O O . MET A 1 221 ? -3.103 -1.750 12.392 1.00 78.50 221 MET A O 1
ATOM 1725 N N . LEU A 1 222 ? -3.834 0.122 13.402 1.00 75.25 222 LEU A N 1
ATOM 1726 C CA . LEU A 1 222 ? -2.947 1.046 12.693 1.00 75.25 222 LEU A CA 1
ATOM 1727 C C . LEU A 1 222 ? -1.473 0.787 13.027 1.00 75.25 222 LEU A C 1
ATOM 1729 O O . LEU A 1 222 ? -0.642 0.768 12.126 1.00 75.25 222 LEU A O 1
ATOM 1733 N N . PHE A 1 223 ? -1.155 0.492 14.289 1.00 78.19 223 PHE A N 1
ATOM 1734 C CA . PHE A 1 223 ? 0.190 0.103 14.707 1.00 78.19 223 PHE A CA 1
ATOM 1735 C C . PHE A 1 223 ? 0.670 -1.148 13.977 1.00 78.19 223 PHE A C 1
ATOM 1737 O O . PHE A 1 223 ? 1.756 -1.141 13.404 1.00 78.19 223 PHE A O 1
ATOM 1744 N N . ALA A 1 224 ? -0.158 -2.195 13.927 1.00 83.94 224 ALA A N 1
ATOM 1745 C CA . ALA A 1 224 ? 0.180 -3.411 13.197 1.00 83.94 224 ALA A CA 1
ATOM 1746 C C . ALA A 1 224 ? 0.394 -3.150 11.698 1.00 83.94 224 ALA A C 1
ATOM 1748 O O . ALA A 1 224 ? 1.339 -3.676 11.112 1.00 83.94 224 ALA A O 1
ATOM 1749 N N . LEU A 1 225 ? -0.438 -2.302 11.085 1.00 83.50 225 LEU A N 1
ATOM 1750 C CA . LEU A 1 225 ? -0.274 -1.913 9.688 1.00 83.50 225 LEU A CA 1
ATOM 1751 C C . LEU A 1 225 ? 1.043 -1.155 9.456 1.00 83.50 225 LEU A C 1
ATOM 1753 O O . LEU A 1 225 ? 1.782 -1.511 8.540 1.00 83.50 225 LEU A O 1
ATOM 1757 N N . SER A 1 226 ? 1.387 -0.175 10.293 1.00 81.12 226 SER A N 1
ATOM 1758 C CA . SER A 1 226 ? 2.633 0.591 10.140 1.00 81.12 226 SER A CA 1
ATOM 1759 C C . SER A 1 226 ? 3.876 -0.257 10.413 1.00 81.12 226 SER A C 1
ATOM 1761 O O . SER A 1 226 ? 4.847 -0.171 9.670 1.00 81.12 226 SER A O 1
ATOM 1763 N N . VAL A 1 227 ? 3.842 -1.132 11.421 1.00 83.94 227 VAL A N 1
ATOM 1764 C CA . VAL A 1 227 ? 4.940 -2.075 11.690 1.00 83.94 227 VAL A CA 1
ATOM 1765 C C . VAL A 1 227 ? 5.113 -3.053 10.529 1.00 83.94 227 VAL A C 1
ATOM 1767 O O . VAL A 1 227 ? 6.235 -3.258 10.075 1.00 83.94 227 VAL A O 1
ATOM 1770 N N . SER A 1 228 ? 4.018 -3.603 9.986 1.00 88.06 228 SER A N 1
ATOM 1771 C CA . SER A 1 228 ? 4.094 -4.490 8.816 1.00 88.06 228 SER A CA 1
ATOM 1772 C C . SER A 1 228 ? 4.733 -3.799 7.612 1.00 88.06 228 SER A C 1
ATOM 1774 O O . SER A 1 228 ? 5.517 -4.413 6.897 1.00 88.06 228 SER A O 1
ATOM 1776 N N . TYR A 1 229 ? 4.441 -2.509 7.415 1.00 86.12 229 TYR A N 1
ATOM 1777 C CA . TYR A 1 229 ? 5.036 -1.710 6.352 1.00 86.12 229 TYR A CA 1
ATOM 1778 C C . TYR A 1 229 ? 6.544 -1.535 6.562 1.00 86.12 229 TYR A C 1
ATOM 1780 O O . TYR A 1 229 ? 7.323 -1.757 5.637 1.00 86.12 229 TYR A O 1
ATOM 1788 N N . VAL A 1 230 ? 6.972 -1.172 7.776 1.00 84.44 230 VAL A N 1
ATOM 1789 C CA . VAL A 1 230 ? 8.396 -0.976 8.089 1.00 84.44 230 VAL A CA 1
ATOM 1790 C C . VAL A 1 230 ? 9.191 -2.271 7.916 1.00 84.44 230 VAL A C 1
ATOM 1792 O O . VAL A 1 230 ? 10.315 -2.234 7.434 1.00 84.44 230 VAL A O 1
ATOM 1795 N N . ILE A 1 231 ? 8.611 -3.421 8.260 1.00 87.31 231 ILE A N 1
ATOM 1796 C CA . ILE A 1 231 ? 9.304 -4.711 8.159 1.00 87.31 231 ILE A CA 1
ATOM 1797 C C . ILE A 1 231 ? 9.333 -5.227 6.716 1.00 87.31 231 ILE A C 1
ATOM 1799 O O . ILE A 1 231 ? 10.377 -5.671 6.250 1.00 87.31 231 ILE A O 1
ATOM 1803 N N . MET A 1 232 ? 8.197 -5.200 6.013 1.00 86.38 232 MET A N 1
ATOM 1804 C CA . MET A 1 232 ? 8.058 -5.879 4.718 1.00 86.38 232 MET A CA 1
ATOM 1805 C C . MET A 1 232 ? 8.308 -4.957 3.521 1.00 86.38 232 MET A C 1
ATOM 1807 O O . MET A 1 232 ? 8.858 -5.395 2.518 1.00 86.38 232 MET A O 1
ATOM 1811 N N . ASN A 1 233 ? 7.912 -3.685 3.604 1.00 85.25 233 ASN A N 1
ATOM 1812 C CA . ASN A 1 233 ? 7.942 -2.774 2.459 1.00 85.25 233 ASN A CA 1
ATOM 1813 C C . ASN A 1 233 ? 9.140 -1.815 2.489 1.00 85.25 233 ASN A C 1
ATOM 1815 O O . ASN A 1 233 ? 9.803 -1.609 1.474 1.00 85.25 233 ASN A O 1
ATOM 1819 N N . SER A 1 234 ? 9.454 -1.256 3.662 1.00 83.56 234 SER A N 1
ATOM 1820 C CA . SER A 1 234 ? 10.531 -0.269 3.826 1.00 83.56 234 SER A CA 1
ATOM 1821 C C . SER A 1 234 ? 11.897 -0.732 3.298 1.00 83.56 234 SER A C 1
ATOM 1823 O O . SER A 1 234 ? 12.551 0.079 2.648 1.00 83.56 234 SER A O 1
ATOM 1825 N N . PRO A 1 235 ? 12.354 -1.988 3.493 1.00 86.38 235 PRO A N 1
ATOM 1826 C CA . PRO A 1 235 ? 13.673 -2.402 3.008 1.00 86.38 235 PRO A CA 1
ATOM 1827 C C . PRO A 1 235 ? 13.818 -2.290 1.484 1.00 86.38 235 PRO A C 1
ATOM 1829 O O . PRO A 1 235 ? 14.844 -1.819 0.996 1.00 86.38 235 PRO A O 1
ATOM 1832 N N . SER A 1 236 ? 12.768 -2.653 0.737 1.00 86.81 236 SER A N 1
ATOM 1833 C CA . SER A 1 236 ? 12.727 -2.501 -0.722 1.00 86.81 236 SER A CA 1
ATOM 1834 C C . SER A 1 236 ? 12.867 -1.029 -1.117 1.00 86.81 236 SER A C 1
ATOM 1836 O O . SER A 1 236 ? 13.731 -0.676 -1.921 1.00 86.81 236 SER A O 1
ATOM 1838 N N . GLN A 1 237 ? 12.109 -0.147 -0.459 1.00 82.06 237 GLN A N 1
ATOM 1839 C CA . GLN A 1 237 ? 12.114 1.288 -0.753 1.00 82.06 237 GLN A CA 1
ATOM 1840 C C . GLN A 1 237 ? 13.441 1.967 -0.383 1.00 82.06 237 GLN A C 1
ATOM 1842 O O . GLN A 1 237 ? 13.932 2.799 -1.143 1.00 82.06 237 GLN A O 1
ATOM 1847 N N . VAL A 1 238 ? 14.072 1.572 0.730 1.00 85.06 238 VAL A N 1
ATOM 1848 C CA . VAL A 1 238 ? 15.419 2.041 1.102 1.00 85.06 238 VAL A CA 1
ATOM 1849 C C . VAL A 1 238 ? 16.447 1.600 0.063 1.00 85.06 238 VAL A C 1
ATOM 1851 O O . VAL A 1 238 ? 17.253 2.418 -0.375 1.00 85.06 238 VAL A O 1
ATOM 1854 N N . SER A 1 239 ? 16.404 0.334 -0.367 1.00 83.00 239 SER A N 1
ATOM 1855 C CA . SER A 1 239 ? 17.336 -0.172 -1.380 1.00 83.00 239 SER A CA 1
ATOM 1856 C C . SER A 1 239 ? 17.184 0.574 -2.710 1.00 83.00 239 SER A C 1
ATOM 1858 O O . SER A 1 239 ? 18.171 1.015 -3.292 1.00 83.00 239 SER A O 1
ATOM 1860 N N . ARG A 1 240 ? 15.944 0.822 -3.149 1.00 80.50 240 ARG A N 1
ATOM 1861 C CA . ARG A 1 240 ? 15.647 1.561 -4.380 1.00 80.50 240 ARG A CA 1
ATOM 1862 C C . ARG A 1 240 ? 16.142 3.005 -4.312 1.00 80.50 240 ARG A C 1
ATOM 1864 O O . ARG A 1 240 ? 16.747 3.479 -5.270 1.00 80.50 240 ARG A O 1
ATOM 1871 N N . LEU A 1 241 ? 15.935 3.680 -3.181 1.00 82.94 241 LEU A N 1
ATOM 1872 C CA . LEU A 1 241 ? 16.426 5.039 -2.964 1.00 82.94 241 LEU A CA 1
ATOM 1873 C C . LEU A 1 241 ? 17.961 5.096 -2.945 1.00 82.94 241 LEU A C 1
ATOM 1875 O O . LEU A 1 241 ? 18.544 5.996 -3.541 1.00 82.94 241 LEU A O 1
ATOM 1879 N N . TYR A 1 242 ? 18.620 4.120 -2.315 1.00 83.81 242 TYR A N 1
ATOM 1880 C CA . TYR A 1 242 ? 20.080 4.021 -2.300 1.00 83.81 242 TYR A CA 1
ATOM 1881 C C . TYR A 1 242 ? 20.658 3.945 -3.720 1.00 83.81 242 TYR A C 1
ATOM 1883 O O . TYR A 1 242 ? 21.541 4.731 -4.062 1.00 83.81 242 TYR A O 1
ATOM 1891 N N . TYR A 1 243 ? 20.117 3.071 -4.574 1.00 78.56 243 TYR A N 1
ATOM 1892 C CA . TYR A 1 243 ? 20.576 2.949 -5.962 1.00 78.56 243 TYR A CA 1
ATOM 1893 C C . TYR A 1 243 ? 20.197 4.147 -6.840 1.00 78.56 243 TYR A C 1
ATOM 1895 O O . TYR A 1 243 ? 20.923 4.448 -7.783 1.00 78.56 243 TYR A O 1
ATOM 1903 N N . LEU A 1 244 ? 19.110 4.858 -6.524 1.00 77.00 244 LEU A N 1
ATOM 1904 C CA . LEU A 1 244 ? 18.739 6.095 -7.218 1.00 77.00 244 LEU A CA 1
ATOM 1905 C C . LEU A 1 244 ? 19.722 7.244 -6.924 1.00 77.00 244 LEU A C 1
ATOM 1907 O O . LEU A 1 244 ? 19.968 8.072 -7.796 1.00 77.00 244 LEU A O 1
ATOM 1911 N N . ILE A 1 245 ? 20.272 7.303 -5.705 1.00 80.88 245 ILE A N 1
ATOM 1912 C CA . ILE A 1 245 ? 21.187 8.370 -5.257 1.00 80.88 245 ILE A CA 1
ATOM 1913 C C . ILE A 1 245 ? 22.655 8.025 -5.536 1.00 80.88 245 ILE A C 1
ATOM 1915 O O . ILE A 1 245 ? 23.485 8.931 -5.623 1.00 80.88 245 ILE A O 1
ATOM 1919 N N . ARG A 1 246 ? 23.000 6.734 -5.652 1.00 78.56 246 ARG A N 1
ATOM 1920 C CA . ARG A 1 246 ? 24.388 6.286 -5.813 1.00 78.56 246 ARG A CA 1
ATOM 1921 C C . ARG A 1 246 ? 25.035 6.981 -7.026 1.00 78.56 246 ARG A C 1
ATOM 1923 O O . ARG A 1 246 ? 24.593 6.755 -8.155 1.00 78.56 246 ARG A O 1
ATOM 1930 N N . PRO A 1 247 ? 26.083 7.804 -6.824 1.00 66.88 247 PRO A N 1
ATOM 1931 C CA . PRO A 1 247 ? 26.767 8.466 -7.925 1.00 66.88 247 PRO A CA 1
ATOM 1932 C C . PRO A 1 247 ? 27.414 7.411 -8.822 1.00 66.88 247 PRO A C 1
ATOM 1934 O O . PRO A 1 247 ? 28.159 6.551 -8.352 1.00 66.88 247 PRO A O 1
ATOM 1937 N N . ARG A 1 248 ? 27.101 7.452 -10.120 1.00 64.69 248 ARG A N 1
ATOM 1938 C CA . ARG A 1 248 ? 27.630 6.497 -11.097 1.00 64.69 248 ARG A CA 1
ATOM 1939 C C . ARG A 1 248 ? 29.040 6.923 -11.496 1.00 64.69 248 ARG A C 1
ATOM 1941 O O . ARG A 1 248 ? 29.212 7.722 -12.412 1.00 64.69 248 ARG A O 1
ATOM 1948 N N . ASN A 1 249 ? 30.041 6.416 -10.783 1.00 61.34 249 ASN A N 1
ATOM 1949 C CA . ASN A 1 249 ? 31.438 6.627 -11.149 1.00 61.34 249 ASN A CA 1
ATOM 1950 C C . ASN A 1 249 ? 31.802 5.777 -12.381 1.00 61.34 249 ASN A C 1
ATOM 1952 O O . ASN A 1 249 ? 31.355 4.631 -12.484 1.00 61.34 249 ASN A O 1
ATOM 1956 N N . PRO A 1 250 ? 32.620 6.297 -13.314 1.00 47.25 250 PRO A N 1
ATOM 1957 C CA . PRO A 1 250 ? 33.119 5.522 -14.445 1.00 47.25 250 PRO A CA 1
ATOM 1958 C C . PRO A 1 250 ? 34.110 4.465 -13.931 1.00 47.25 250 PRO A C 1
ATOM 1960 O O . PRO A 1 250 ? 35.284 4.752 -13.728 1.00 47.25 250 PRO A O 1
ATOM 1963 N N . GLY A 1 251 ? 33.614 3.258 -13.655 1.00 58.34 251 GLY A N 1
ATOM 1964 C CA . GLY A 1 251 ? 34.386 2.153 -13.073 1.00 58.34 251 GLY A CA 1
ATOM 1965 C C . GLY A 1 251 ? 33.616 1.333 -12.037 1.00 58.34 251 GLY A C 1
ATOM 1966 O O . GLY A 1 251 ? 34.002 0.200 -11.760 1.00 58.34 251 GLY A O 1
ATOM 1967 N N . ASP A 1 252 ? 32.502 1.857 -11.517 1.00 60.88 252 ASP A N 1
ATOM 1968 C CA . ASP A 1 252 ? 31.572 1.059 -10.721 1.00 60.88 252 ASP A CA 1
ATOM 1969 C C . ASP A 1 252 ? 30.875 0.064 -11.656 1.00 60.88 252 ASP A C 1
ATOM 1971 O O . ASP A 1 252 ? 30.082 0.450 -12.522 1.00 60.88 252 ASP A O 1
ATOM 1975 N N . SER A 1 253 ? 31.209 -1.218 -11.499 1.00 54.97 253 SER A N 1
ATOM 1976 C CA . SER A 1 253 ? 30.533 -2.331 -12.159 1.00 54.97 253 SER A CA 1
ATOM 1977 C C . SER A 1 253 ? 29.019 -2.187 -12.030 1.00 54.97 253 SER A C 1
ATOM 1979 O O . SER A 1 253 ? 28.507 -1.753 -10.993 1.00 54.97 253 SER A O 1
ATOM 1981 N N . GLU A 1 254 ? 28.300 -2.588 -13.080 1.00 62.97 254 GLU A N 1
ATOM 1982 C CA . GLU A 1 254 ? 26.860 -2.814 -12.990 1.00 62.97 254 GLU A CA 1
ATOM 1983 C C . GLU A 1 254 ? 26.520 -3.654 -11.752 1.00 62.97 254 GLU A C 1
ATOM 1985 O O . GLU A 1 254 ? 27.334 -4.461 -11.299 1.00 62.97 254 GLU A O 1
ATOM 1990 N N . MET A 1 255 ? 25.320 -3.422 -11.212 1.00 60.62 255 MET A N 1
ATOM 1991 C CA . MET A 1 255 ? 24.780 -4.052 -10.006 1.00 60.62 255 MET A CA 1
ATOM 1992 C C . MET A 1 255 ? 25.262 -5.499 -9.851 1.00 60.62 255 MET A C 1
ATOM 1994 O O . MET A 1 255 ? 25.002 -6.343 -10.712 1.00 60.62 255 MET A O 1
ATOM 1998 N N . THR A 1 256 ? 25.979 -5.788 -8.763 1.00 74.50 256 THR A N 1
ATOM 1999 C CA . THR A 1 256 ? 26.556 -7.117 -8.537 1.00 74.50 256 THR A CA 1
ATOM 2000 C C . THR A 1 256 ? 25.429 -8.151 -8.520 1.00 74.50 256 THR A C 1
ATOM 2002 O O . THR A 1 256 ? 24.346 -7.882 -7.999 1.00 74.50 256 THR A O 1
ATOM 2005 N N . HIS A 1 257 ? 25.655 -9.364 -9.036 1.00 76.62 257 HIS A N 1
ATOM 2006 C CA . HIS A 1 257 ? 24.622 -10.413 -9.045 1.00 76.62 257 HIS A CA 1
ATOM 2007 C C . HIS A 1 257 ? 23.989 -10.660 -7.659 1.00 76.62 257 HIS A C 1
ATOM 2009 O O . HIS A 1 257 ? 22.788 -10.910 -7.565 1.00 76.62 257 HIS A O 1
ATOM 2015 N N . SER A 1 258 ? 24.771 -10.544 -6.581 1.00 80.62 258 SER A N 1
ATOM 2016 C CA . SER A 1 258 ? 24.294 -10.633 -5.195 1.00 80.62 258 SER A CA 1
ATOM 2017 C C . SER A 1 258 ? 23.380 -9.468 -4.798 1.00 80.62 258 SER A C 1
ATOM 2019 O O . SER A 1 258 ? 22.338 -9.693 -4.185 1.00 80.62 258 SER A O 1
ATOM 2021 N N . GLU A 1 259 ? 23.726 -8.239 -5.180 1.00 81.12 259 GLU A N 1
ATOM 2022 C CA . GLU A 1 259 ? 22.919 -7.037 -4.943 1.00 81.12 259 GLU A CA 1
ATOM 2023 C C . GLU A 1 259 ? 21.569 -7.119 -5.665 1.00 81.12 259 GLU A C 1
ATOM 2025 O O . GLU A 1 259 ? 20.522 -6.867 -5.064 1.00 81.12 259 GLU A O 1
ATOM 2030 N N . GLY A 1 260 ? 21.573 -7.569 -6.924 1.00 82.00 260 GLY A N 1
ATOM 2031 C CA . GLY A 1 260 ? 20.346 -7.747 -7.699 1.00 82.00 260 GLY A CA 1
ATOM 2032 C C . GLY A 1 260 ? 19.426 -8.832 -7.139 1.00 82.00 260 GLY A C 1
ATOM 2033 O O . GLY A 1 260 ? 18.208 -8.652 -7.119 1.00 82.00 260 GLY A O 1
ATOM 2034 N N . LEU A 1 261 ? 19.981 -9.932 -6.616 1.00 84.94 261 LEU A N 1
ATOM 2035 C CA . LEU A 1 261 ? 19.190 -10.961 -5.933 1.00 84.94 261 LEU A CA 1
ATOM 2036 C C . LEU A 1 261 ? 18.555 -10.437 -4.642 1.00 84.94 261 LEU A C 1
ATOM 2038 O O . LEU A 1 261 ? 17.376 -10.697 -4.402 1.00 84.94 261 LEU A O 1
ATOM 2042 N N . ILE A 1 262 ? 19.301 -9.680 -3.830 1.00 86.25 262 ILE A N 1
ATOM 2043 C CA . ILE A 1 262 ? 18.771 -9.071 -2.601 1.00 86.25 262 ILE A CA 1
ATOM 2044 C C . ILE A 1 262 ? 17.621 -8.123 -2.945 1.00 86.25 262 ILE A C 1
ATOM 2046 O O . ILE A 1 262 ? 16.540 -8.243 -2.368 1.00 86.25 262 ILE A O 1
ATOM 2050 N N . GLN A 1 263 ? 17.810 -7.233 -3.921 1.00 85.75 263 GLN A N 1
ATOM 2051 C CA . GLN A 1 263 ? 16.766 -6.305 -4.351 1.00 85.75 263 GLN A CA 1
ATOM 2052 C C . GLN A 1 263 ? 15.523 -7.044 -4.857 1.00 85.75 263 GLN A C 1
ATOM 2054 O O . GLN A 1 263 ? 14.403 -6.677 -4.503 1.00 85.75 263 GLN A O 1
ATOM 2059 N N . LEU A 1 264 ? 15.707 -8.116 -5.633 1.00 87.25 264 LEU A N 1
ATOM 2060 C CA . LEU A 1 264 ? 14.605 -8.935 -6.126 1.00 87.25 264 LEU A CA 1
ATOM 2061 C C . LEU A 1 264 ? 13.811 -9.558 -4.971 1.00 87.25 264 LEU A C 1
ATOM 2063 O O . LEU A 1 264 ? 12.585 -9.495 -4.965 1.00 87.25 264 LEU A O 1
ATOM 2067 N N . VAL A 1 265 ? 14.489 -10.130 -3.974 1.00 89.44 265 VAL A N 1
ATOM 2068 C CA . VAL A 1 265 ? 13.829 -10.719 -2.798 1.00 89.44 265 VAL A CA 1
ATOM 2069 C C . VAL A 1 265 ? 13.056 -9.657 -2.016 1.00 89.44 265 VAL A C 1
ATOM 2071 O O . VAL A 1 265 ? 11.883 -9.868 -1.707 1.00 89.44 265 VAL A O 1
ATOM 2074 N N . LEU A 1 266 ? 13.669 -8.501 -1.742 1.00 90.44 266 LEU A N 1
ATOM 2075 C CA . LEU A 1 266 ? 13.009 -7.394 -1.043 1.00 90.44 266 LEU A CA 1
ATOM 2076 C C . LEU A 1 266 ? 11.782 -6.881 -1.809 1.00 90.44 266 LEU A C 1
ATOM 2078 O O . LEU A 1 266 ? 10.753 -6.586 -1.199 1.00 90.44 266 LEU A O 1
ATOM 2082 N N . LEU A 1 267 ? 11.859 -6.843 -3.139 1.00 88.75 267 LEU A N 1
ATOM 2083 C CA . LEU A 1 267 ? 10.748 -6.468 -4.006 1.00 88.75 267 LEU A CA 1
ATOM 2084 C C . LEU A 1 267 ? 9.569 -7.446 -3.887 1.00 88.75 267 LEU A C 1
ATOM 2086 O O . LEU A 1 267 ? 8.432 -7.016 -3.716 1.00 88.75 267 LEU A O 1
ATOM 2090 N N . TYR A 1 268 ? 9.814 -8.760 -3.902 1.00 90.69 268 TYR A N 1
ATOM 2091 C CA . TYR A 1 268 ? 8.738 -9.742 -3.710 1.00 90.69 268 TYR A CA 1
ATOM 2092 C C . TYR A 1 268 ? 8.135 -9.700 -2.301 1.00 90.69 268 TYR A C 1
ATOM 2094 O O . TYR A 1 268 ? 6.929 -9.900 -2.153 1.00 90.69 268 TYR A O 1
ATOM 2102 N N . ILE A 1 269 ? 8.938 -9.415 -1.269 1.00 91.44 269 ILE A N 1
ATOM 2103 C CA . ILE A 1 269 ? 8.431 -9.215 0.099 1.00 91.44 269 ILE A CA 1
ATOM 2104 C C . ILE A 1 269 ? 7.507 -7.986 0.148 1.00 91.44 269 ILE A C 1
ATOM 2106 O O . ILE A 1 269 ? 6.436 -8.045 0.757 1.00 91.44 269 ILE A O 1
ATOM 2110 N N . SER A 1 270 ? 7.878 -6.908 -0.544 1.00 89.50 270 SER A N 1
ATOM 2111 C CA . SER A 1 270 ? 7.039 -5.721 -0.731 1.00 89.50 270 SER A CA 1
ATOM 2112 C C . SER A 1 270 ? 5.728 -6.059 -1.461 1.00 89.50 270 SER A C 1
ATOM 2114 O O . SER A 1 270 ? 4.651 -5.718 -0.977 1.00 89.50 270 SER A O 1
ATOM 2116 N N . TYR A 1 271 ? 5.756 -6.845 -2.540 1.00 90.81 271 TYR A N 1
ATOM 2117 C CA . TYR A 1 271 ? 4.527 -7.290 -3.217 1.00 90.81 271 TYR A CA 1
ATOM 2118 C C . TYR A 1 271 ? 3.627 -8.139 -2.312 1.00 90.81 271 TYR A C 1
ATOM 2120 O O . TYR A 1 271 ? 2.407 -7.954 -2.280 1.00 90.81 271 TYR A O 1
ATOM 2128 N N . ALA A 1 272 ? 4.220 -9.034 -1.520 1.00 91.94 272 ALA A N 1
ATOM 2129 C CA . ALA A 1 272 ? 3.486 -9.839 -0.553 1.00 91.94 272 ALA A CA 1
ATOM 2130 C C . ALA A 1 272 ? 2.824 -8.980 0.540 1.00 91.94 272 ALA A C 1
ATOM 2132 O O . ALA A 1 272 ? 1.749 -9.339 1.026 1.00 91.94 272 ALA A O 1
ATOM 2133 N N . HIS A 1 273 ? 3.404 -7.832 0.911 1.00 91.38 273 HIS A N 1
ATOM 2134 C CA . HIS A 1 273 ? 2.807 -6.902 1.880 1.00 91.38 273 HIS A CA 1
ATOM 2135 C C . HIS A 1 273 ? 1.426 -6.408 1.436 1.00 91.38 273 HIS A C 1
ATOM 2137 O O . HIS A 1 273 ? 0.491 -6.423 2.245 1.00 91.38 273 HIS A O 1
ATOM 2143 N N . HIS A 1 274 ? 1.270 -6.065 0.155 1.00 89.56 274 HIS A N 1
ATOM 2144 C CA . HIS A 1 274 ? -0.006 -5.621 -0.423 1.00 89.56 274 HIS A CA 1
ATOM 2145 C C . HIS A 1 274 ? -1.074 -6.730 -0.439 1.00 89.56 274 HIS A C 1
ATOM 2147 O O . HIS A 1 274 ? -2.266 -6.450 -0.312 1.00 89.56 274 HIS A O 1
ATOM 2153 N N . ALA A 1 275 ? -0.664 -8.000 -0.512 1.00 93.31 275 ALA A N 1
ATOM 2154 C CA . ALA A 1 275 ? -1.563 -9.156 -0.431 1.00 93.31 275 ALA A CA 1
ATOM 2155 C C . ALA A 1 275 ? -1.877 -9.607 1.014 1.00 93.31 275 ALA A C 1
ATOM 2157 O O . ALA A 1 275 ? -2.790 -10.402 1.241 1.00 93.31 275 ALA A O 1
ATOM 2158 N N . SER A 1 276 ? -1.139 -9.116 2.017 1.00 92.44 276 SER A N 1
ATOM 2159 C CA . SER A 1 276 ? -1.174 -9.661 3.385 1.00 92.44 276 SER A CA 1
ATOM 2160 C C . SER A 1 276 ? -2.161 -8.967 4.335 1.00 92.44 276 SER A C 1
ATOM 2162 O O . SER A 1 276 ? -2.321 -9.407 5.478 1.00 92.44 276 SER A O 1
ATOM 2164 N N . LYS A 1 277 ? -2.849 -7.895 3.909 1.00 88.75 277 LYS A N 1
ATOM 2165 C CA . LYS A 1 277 ? -3.709 -7.076 4.794 1.00 88.75 277 LYS A CA 1
ATOM 2166 C C . LYS A 1 277 ? -4.813 -7.873 5.474 1.00 88.75 277 LYS A C 1
ATOM 2168 O O . LYS A 1 277 ? -5.032 -7.712 6.674 1.00 88.75 277 LYS A O 1
ATOM 2173 N N . PHE A 1 278 ? -5.460 -8.769 4.732 1.00 92.81 278 PHE A N 1
ATOM 2174 C CA . PHE A 1 278 ? -6.486 -9.658 5.270 1.00 92.81 278 PHE A CA 1
ATOM 2175 C C . PHE A 1 278 ? -5.978 -10.442 6.488 1.00 92.81 278 PHE A C 1
ATOM 2177 O O . PHE A 1 278 ? -6.619 -10.447 7.539 1.00 92.81 278 PHE A O 1
ATOM 2184 N N . TRP A 1 279 ? -4.789 -11.042 6.386 1.00 92.88 279 TRP A N 1
ATOM 2185 C CA . TRP A 1 279 ? -4.190 -11.824 7.469 1.00 92.88 279 TRP A CA 1
ATOM 2186 C C . TRP A 1 279 ? -3.864 -10.961 8.687 1.00 92.88 279 TRP A C 1
ATOM 2188 O O . TRP A 1 279 ? -4.170 -11.347 9.818 1.00 92.88 279 TRP A O 1
ATOM 2198 N N . ILE A 1 280 ? -3.341 -9.750 8.466 1.00 90.62 280 ILE A N 1
ATOM 2199 C CA . ILE A 1 280 ? -3.117 -8.770 9.538 1.00 90.62 280 ILE A CA 1
ATOM 2200 C C . ILE A 1 280 ? -4.439 -8.476 10.262 1.00 90.62 280 ILE A C 1
ATOM 2202 O O . ILE A 1 280 ? -4.483 -8.448 11.493 1.00 90.62 280 ILE A O 1
ATOM 2206 N N . PHE A 1 281 ? -5.542 -8.305 9.533 1.00 89.69 281 PHE A N 1
ATOM 2207 C CA . PHE A 1 281 ? -6.845 -8.022 10.135 1.00 89.69 281 PHE A CA 1
ATOM 2208 C C . PHE A 1 281 ? -7.429 -9.202 10.899 1.00 89.69 281 PHE A C 1
ATOM 2210 O O . PHE A 1 281 ? -7.974 -8.991 11.984 1.00 89.69 281 PHE A O 1
ATOM 2217 N N . VAL A 1 282 ? -7.265 -10.426 10.400 1.00 89.50 282 VAL A N 1
ATOM 2218 C CA . VAL A 1 282 ? -7.673 -11.648 11.108 1.00 89.50 282 VAL A CA 1
ATOM 2219 C C . VAL A 1 282 ? -6.937 -11.784 12.444 1.00 89.50 282 VAL A C 1
ATOM 2221 O O . VAL A 1 282 ? -7.572 -12.045 13.466 1.00 89.50 282 VAL A O 1
ATOM 2224 N N . ILE A 1 283 ? -5.622 -11.547 12.465 1.00 89.25 283 ILE A N 1
ATOM 2225 C CA . ILE A 1 283 ? -4.793 -11.684 13.673 1.00 89.25 283 ILE A CA 1
ATOM 2226 C C . ILE A 1 283 ? -5.072 -10.548 14.667 1.00 89.25 283 ILE A C 1
ATOM 2228 O O . ILE A 1 283 ? -5.172 -10.753 15.880 1.00 89.25 283 ILE A O 1
ATOM 2232 N N . VAL A 1 284 ? -5.196 -9.316 14.170 1.00 84.31 284 VAL A N 1
ATOM 2233 C CA . VAL A 1 284 ? -5.192 -8.121 15.020 1.00 84.31 284 VAL A CA 1
ATOM 2234 C C . VAL A 1 284 ? -6.607 -7.683 15.405 1.00 84.31 284 VAL A C 1
ATOM 2236 O O . VAL A 1 284 ? -6.795 -7.140 16.498 1.00 84.31 284 VAL A O 1
ATOM 2239 N N . SER A 1 285 ? -7.629 -7.919 14.585 1.00 83.50 285 SER A N 1
ATOM 2240 C CA . SER A 1 285 ? -8.965 -7.350 14.789 1.00 83.50 285 SER A CA 1
ATOM 2241 C C . SER A 1 285 ? -10.036 -8.412 15.053 1.00 83.50 285 SER A C 1
ATOM 2243 O O . SER A 1 285 ? -10.605 -9.015 14.148 1.00 83.50 285 SER A O 1
ATOM 2245 N N . LYS A 1 286 ? -10.429 -8.549 16.327 1.00 81.38 286 LYS A N 1
ATOM 2246 C CA . LYS A 1 286 ? -11.592 -9.374 16.718 1.00 81.38 286 LYS A CA 1
ATOM 2247 C C . LYS A 1 286 ? -12.901 -8.884 16.079 1.00 81.38 286 LYS A C 1
ATOM 2249 O O . LYS A 1 286 ? -13.774 -9.688 15.770 1.00 81.38 286 LYS A O 1
ATOM 2254 N N . ASN A 1 287 ? -13.026 -7.571 15.857 1.00 80.38 287 ASN A N 1
ATOM 2255 C CA . ASN A 1 287 ? -14.188 -6.976 15.190 1.00 80.38 287 ASN A CA 1
ATOM 2256 C C . ASN A 1 287 ? -14.278 -7.389 13.725 1.00 80.38 287 ASN A C 1
ATOM 2258 O O . ASN A 1 287 ? -15.371 -7.694 13.250 1.00 80.38 287 ASN A O 1
ATOM 2262 N N . PHE A 1 288 ? -13.135 -7.399 13.036 1.00 84.12 288 PHE A N 1
ATOM 2263 C CA . PHE A 1 288 ? -13.049 -7.871 11.663 1.00 84.12 288 PHE A CA 1
ATOM 2264 C C . PHE A 1 288 ? -13.467 -9.337 11.585 1.00 84.12 288 PHE A C 1
ATOM 2266 O O . PHE A 1 288 ? -14.345 -9.666 10.802 1.00 84.12 288 PHE A O 1
ATOM 2273 N N . LEU A 1 289 ? -12.945 -10.192 12.472 1.00 85.31 289 LEU A N 1
ATOM 2274 C CA . LEU A 1 289 ? -13.291 -11.614 12.489 1.00 85.31 289 LEU A CA 1
ATOM 2275 C C . LEU A 1 289 ? -14.789 -11.867 12.742 1.00 85.31 289 LEU A C 1
ATOM 2277 O O . LEU A 1 289 ? -15.383 -12.723 12.091 1.00 85.31 289 LEU A O 1
ATOM 2281 N N . LYS A 1 290 ? -15.414 -11.118 13.664 1.00 85.75 290 LYS A N 1
ATOM 2282 C CA . LYS A 1 290 ? -16.865 -11.202 13.912 1.00 85.75 290 LYS A CA 1
ATOM 2283 C C . LYS A 1 290 ? -17.660 -10.849 12.649 1.00 85.75 290 LYS A C 1
ATOM 2285 O O . LYS A 1 290 ? -18.548 -11.602 12.263 1.00 85.75 290 LYS A O 1
ATOM 2290 N N . ASN A 1 291 ? -17.322 -9.730 12.010 1.00 85.06 291 ASN A N 1
ATOM 2291 C CA . ASN A 1 291 ? -18.020 -9.260 10.814 1.00 85.06 291 ASN A CA 1
ATOM 2292 C C . ASN A 1 291 ? -17.767 -10.169 9.607 1.00 85.06 291 ASN A C 1
ATOM 2294 O O . ASN A 1 291 ? -18.703 -10.466 8.880 1.00 85.06 291 ASN A O 1
ATOM 2298 N N . LEU A 1 292 ? -16.550 -10.691 9.445 1.00 88.31 292 LEU A N 1
ATOM 2299 C CA . LEU A 1 292 ? -16.215 -11.670 8.413 1.00 88.31 292 LEU A CA 1
ATOM 2300 C C . LEU A 1 292 ? -17.108 -12.910 8.514 1.00 88.31 292 LEU A C 1
ATOM 2302 O O . LEU A 1 292 ? -17.682 -13.327 7.513 1.00 88.31 292 LEU A O 1
ATOM 2306 N N . LYS A 1 293 ? -17.283 -13.469 9.720 1.00 87.56 293 LYS A N 1
ATOM 2307 C CA . LYS A 1 293 ? -18.182 -14.616 9.935 1.00 87.56 293 LYS A CA 1
ATOM 2308 C C . LYS A 1 293 ? -19.624 -14.298 9.540 1.00 87.56 293 LYS A C 1
ATOM 2310 O O . LYS A 1 293 ? -20.277 -15.134 8.927 1.00 87.56 293 LYS A O 1
ATOM 2315 N N . GLN A 1 294 ? -20.105 -13.101 9.872 1.00 85.88 294 GLN A N 1
ATOM 2316 C CA . GLN A 1 294 ? -21.456 -12.670 9.522 1.00 85.88 294 GLN A CA 1
ATOM 2317 C C . GLN A 1 294 ? -21.628 -12.486 8.008 1.00 85.88 294 GLN A C 1
ATOM 2319 O O . GLN A 1 294 ? -22.567 -13.028 7.438 1.00 85.88 294 GLN A O 1
ATOM 2324 N N . THR A 1 295 ? -20.698 -11.795 7.344 1.00 84.50 295 THR A N 1
ATOM 2325 C CA . THR A 1 295 ? -20.728 -11.589 5.889 1.00 84.50 295 THR A CA 1
ATOM 2326 C C . THR A 1 295 ? -20.651 -12.912 5.129 1.00 84.50 295 THR A C 1
ATOM 2328 O O . THR A 1 295 ? -21.402 -13.117 4.181 1.00 84.50 295 THR A O 1
ATOM 2331 N N . VAL A 1 296 ? -19.796 -13.846 5.562 1.00 85.31 296 VAL A N 1
ATOM 2332 C CA . VAL A 1 296 ? -19.727 -15.188 4.962 1.00 85.31 296 VAL A CA 1
ATOM 2333 C C . VAL A 1 296 ? -21.046 -15.937 5.156 1.00 85.31 296 VAL A C 1
ATOM 2335 O O . VAL A 1 296 ? -21.549 -16.508 4.194 1.00 85.31 296 VAL A O 1
ATOM 2338 N N . ALA A 1 297 ? -21.643 -15.881 6.353 1.00 84.75 297 ALA A N 1
ATOM 2339 C CA . ALA A 1 297 ? -22.930 -16.517 6.630 1.00 84.75 297 ALA A CA 1
ATOM 2340 C C . ALA A 1 297 ? -24.069 -15.959 5.751 1.00 84.75 297 ALA A C 1
ATOM 2342 O O . ALA A 1 297 ? -24.902 -16.725 5.262 1.00 84.75 297 ALA A O 1
ATOM 2343 N N . GLU A 1 298 ? -24.099 -14.644 5.519 1.00 82.88 298 GLU A N 1
ATOM 2344 C CA . GLU A 1 298 ? -25.066 -13.978 4.634 1.00 82.88 298 GLU A CA 1
ATOM 2345 C C . GLU A 1 298 ? -24.878 -14.387 3.162 1.00 82.88 298 GLU A C 1
ATOM 2347 O O . GLU A 1 298 ? -25.857 -14.701 2.482 1.00 82.88 298 GLU A O 1
ATOM 2352 N N . LEU A 1 299 ? -23.630 -14.481 2.687 1.00 76.94 299 LEU A N 1
ATOM 2353 C CA . LEU A 1 299 ? -23.311 -14.941 1.329 1.00 76.94 299 LEU A CA 1
ATOM 2354 C C . LEU A 1 299 ? -23.669 -16.416 1.108 1.00 76.94 299 LEU A C 1
ATOM 2356 O O . LEU A 1 299 ? -24.158 -16.773 0.039 1.00 76.94 299 LEU A O 1
ATOM 2360 N N . THR A 1 300 ? -23.471 -17.273 2.114 1.00 77.56 300 THR A N 1
ATOM 2361 C CA . THR A 1 300 ? -23.889 -18.681 2.038 1.00 77.56 300 THR A CA 1
ATOM 2362 C C . THR A 1 300 ? -25.405 -18.852 2.082 1.00 77.56 300 THR A C 1
ATOM 2364 O O . THR A 1 300 ? -25.914 -19.774 1.458 1.00 77.56 300 THR A O 1
ATOM 2367 N N . LYS A 1 301 ? -26.139 -17.960 2.763 1.00 73.75 301 LYS A N 1
ATOM 2368 C CA . LYS A 1 301 ? -27.611 -17.996 2.801 1.00 73.75 301 LYS A CA 1
ATOM 2369 C C . LYS A 1 301 ? -28.266 -17.527 1.504 1.00 73.75 301 LYS A C 1
ATOM 2371 O O . LYS A 1 301 ? -29.334 -18.018 1.189 1.00 73.75 301 LYS A O 1
ATOM 2376 N N . CYS A 1 302 ? -27.638 -16.626 0.747 1.00 54.72 302 CYS A N 1
ATOM 2377 C CA . CYS A 1 302 ? -28.143 -16.196 -0.566 1.00 54.72 302 CYS A CA 1
ATOM 2378 C C . CYS A 1 302 ? -27.911 -17.231 -1.685 1.00 54.72 302 CYS A C 1
ATOM 2380 O O . CYS A 1 302 ? -28.228 -16.957 -2.839 1.00 54.72 302 CYS A O 1
ATOM 2382 N N . ARG A 1 303 ? -27.300 -18.381 -1.368 1.00 50.47 303 ARG A N 1
ATOM 2383 C CA . ARG A 1 303 ? -26.967 -19.445 -2.326 1.00 50.47 303 ARG A CA 1
ATOM 2384 C C . ARG A 1 303 ? -27.841 -20.701 -2.181 1.00 50.47 303 ARG A C 1
ATOM 2386 O O . ARG A 1 303 ? -27.554 -21.686 -2.857 1.00 50.47 303 ARG A O 1
ATOM 2393 N N . CYS A 1 304 ? -28.873 -20.639 -1.337 1.00 37.44 304 CYS A N 1
ATOM 2394 C CA . CYS A 1 304 ? -29.971 -21.602 -1.230 1.00 37.44 304 CYS A CA 1
ATOM 2395 C C . CYS A 1 304 ? -31.282 -20.894 -1.577 1.00 37.44 304 CYS A C 1
ATOM 2397 O O . CYS A 1 304 ? -32.159 -21.568 -2.153 1.00 37.44 304 CYS A O 1
#